Protein AF-A0A1V5I5T0-F1 (afdb_monomer_lite)

Sequence (192 aa):
MASPKTTPRSPAALPKKTPRVIQFSSYVPDPETKDVVERAVQFLDWAAREVPKRFIPYPWIAKVSISMNRVPNVESPEVQLIRKKIGSIKKVLWDRYNRRAVSAPRTEELGLRATVDDDDMAATDWLRNKRRVHNGIRRLEDTRNKMDVESMRDAGLRESVLGMDPVMKKLTQGNLMDRLKQLPARASDDED

Secondary structure (DSSP, 8-state):
-PPP-----PPPPPP--PPP---GGG----TT---HHHHHHHHHHHHHHHSTTPPEEHHHHHHHHTT-SSPPPTTSHHHHHHHHTHHHHHHHHHHHH--PEEEPPTTS-SEEEE--SHHHHIIIIIHHHHHHHHHHHHHHHHHHHH--STT-S-HHHHHHHHHHHHHHHHHHSTTHHHHHH-PPPPPTT---

Structure (mmCIF, N/CA/C/O backbone):
data_AF-A0A1V5I5T0-F1
#
_entry.id   AF-A0A1V5I5T0-F1
#
loop_
_atom_site.group_PDB
_atom_site.id
_atom_site.type_symbol
_atom_site.label_atom_id
_atom_site.label_alt_id
_atom_site.label_comp_id
_atom_site.label_asym_id
_atom_site.label_entity_id
_atom_site.label_seq_id
_atom_site.pdbx_PDB_ins_code
_atom_site.Cartn_x
_atom_site.Cartn_y
_atom_site.Cartn_z
_atom_site.occupancy
_atom_site.B_iso_or_equiv
_atom_site.auth_seq_id
_atom_site.auth_comp_id
_atom_site.auth_asym_id
_atom_site.auth_atom_id
_atom_site.pdbx_PDB_model_num
ATOM 1 N N . MET A 1 1 ? -22.160 -71.854 6.402 1.00 51.75 1 MET A N 1
ATOM 2 C CA . MET A 1 1 ? -22.071 -70.892 7.521 1.00 51.75 1 MET A CA 1
ATOM 3 C C . MET A 1 1 ? -21.279 -69.690 7.027 1.00 51.75 1 MET A C 1
ATOM 5 O O . MET A 1 1 ? -20.094 -69.838 6.774 1.00 51.75 1 MET A O 1
ATOM 9 N N . ALA A 1 2 ? -21.943 -68.566 6.747 1.00 46.00 2 ALA A N 1
ATOM 10 C CA . ALA A 1 2 ? -21.309 -67.371 6.184 1.00 46.00 2 ALA A CA 1
ATOM 11 C C . ALA A 1 2 ? -21.089 -66.332 7.291 1.00 46.00 2 ALA A C 1
ATOM 13 O O . ALA A 1 2 ? -22.043 -65.930 7.954 1.00 46.00 2 ALA A O 1
ATOM 14 N N . SER A 1 3 ? -19.835 -65.932 7.501 1.00 50.69 3 SER A N 1
ATOM 15 C CA . SER A 1 3 ? -19.449 -64.935 8.502 1.00 50.69 3 SER A CA 1
ATOM 16 C C . SER A 1 3 ? -19.952 -63.534 8.119 1.00 50.69 3 SER A C 1
ATOM 18 O O . SER A 1 3 ? -19.831 -63.146 6.952 1.00 50.69 3 SER A O 1
ATOM 20 N N . PRO A 1 4 ? -20.487 -62.747 9.069 1.00 59.94 4 PRO A N 1
ATOM 21 C CA . PRO A 1 4 ? -20.961 -61.398 8.789 1.00 59.94 4 PRO A CA 1
ATOM 22 C C . PRO A 1 4 ? -19.780 -60.445 8.557 1.00 59.94 4 PRO A C 1
ATOM 24 O O . PRO A 1 4 ? -18.853 -60.366 9.361 1.00 59.94 4 PRO A O 1
ATOM 27 N N . LYS A 1 5 ? -19.825 -59.710 7.439 1.00 58.66 5 LYS A N 1
ATOM 28 C CA . LYS A 1 5 ? -18.881 -58.636 7.107 1.00 58.66 5 LYS A CA 1
ATOM 29 C C . LYS A 1 5 ? -19.105 -57.448 8.047 1.00 58.66 5 LYS A C 1
ATOM 31 O O . LYS A 1 5 ? -20.126 -56.773 7.958 1.00 58.66 5 LYS A O 1
ATOM 36 N N . THR A 1 6 ? -18.142 -57.181 8.919 1.00 57.16 6 THR A N 1
ATOM 37 C CA . THR A 1 6 ? -18.076 -55.981 9.758 1.00 57.16 6 THR A CA 1
ATOM 38 C C . THR A 1 6 ? -17.660 -54.783 8.906 1.00 57.16 6 THR A C 1
ATOM 40 O O . THR A 1 6 ? -16.529 -54.702 8.432 1.00 57.16 6 THR A O 1
ATOM 43 N N . THR A 1 7 ? -18.577 -53.844 8.689 1.00 66.88 7 THR A N 1
ATOM 44 C CA . THR A 1 7 ? -18.288 -52.566 8.027 1.00 66.88 7 THR A CA 1
ATOM 45 C C . THR A 1 7 ? -17.459 -51.673 8.963 1.00 66.88 7 THR A C 1
ATOM 47 O O . THR A 1 7 ? -17.818 -51.537 10.137 1.00 66.88 7 THR A O 1
ATOM 50 N N . PRO A 1 8 ? -16.365 -51.045 8.493 1.00 64.12 8 PRO A N 1
ATOM 51 C CA . PRO A 1 8 ? -15.565 -50.147 9.320 1.00 64.12 8 PRO A CA 1
ATOM 52 C C . PRO A 1 8 ? -16.370 -48.892 9.685 1.00 64.12 8 PRO A C 1
ATOM 54 O O . PRO A 1 8 ? -16.911 -48.202 8.821 1.00 64.12 8 PRO A O 1
ATOM 57 N N . ARG A 1 9 ? -16.453 -48.604 10.988 1.00 59.12 9 ARG A N 1
ATOM 58 C CA . ARG A 1 9 ? -17.031 -47.370 11.541 1.00 59.12 9 ARG A CA 1
ATOM 59 C C . ARG A 1 9 ? -16.226 -46.174 11.021 1.00 59.12 9 ARG A C 1
ATOM 61 O O . ARG A 1 9 ? -15.056 -46.035 11.371 1.00 59.12 9 ARG A O 1
ATOM 68 N N . SER A 1 10 ? -16.852 -45.317 10.215 1.00 60.59 10 SER A N 1
ATOM 69 C CA . SER A 1 10 ? -16.262 -44.040 9.801 1.00 60.59 10 SER A CA 1
ATOM 70 C C . SER A 1 10 ? -15.830 -43.225 11.027 1.00 60.59 10 SER A C 1
ATOM 72 O O . SER A 1 10 ? -16.590 -43.157 12.001 1.00 60.59 10 SER A O 1
ATOM 74 N N . PRO A 1 11 ? -14.637 -42.603 11.004 1.00 63.22 11 PRO A N 1
ATOM 75 C CA . PRO A 1 11 ? -14.160 -41.784 12.108 1.00 63.22 11 PRO A CA 1
ATOM 76 C C . PRO A 1 11 ? -15.127 -40.623 12.343 1.00 63.22 11 PRO A C 1
ATOM 78 O O . PRO A 1 11 ? -15.544 -39.942 11.404 1.00 63.22 11 PRO A O 1
ATOM 81 N N . ALA A 1 12 ? -15.504 -40.429 13.607 1.00 62.56 12 ALA A N 1
ATOM 82 C CA . ALA A 1 12 ? -16.387 -39.356 14.034 1.00 62.56 12 ALA A CA 1
ATOM 83 C C . ALA A 1 12 ? -15.825 -38.010 13.548 1.00 62.56 12 ALA A C 1
ATOM 85 O O . ALA A 1 12 ? -14.693 -37.651 13.875 1.00 62.56 12 ALA A O 1
ATOM 86 N N . ALA A 1 13 ? -16.603 -37.286 12.740 1.00 62.69 13 ALA A N 1
ATOM 87 C CA . ALA A 1 13 ? -16.228 -35.963 12.268 1.00 62.69 13 ALA A CA 1
ATOM 88 C C . ALA A 1 13 ? -15.962 -35.058 13.479 1.00 62.69 13 ALA A C 1
ATOM 90 O O . ALA A 1 13 ? -16.840 -34.874 14.325 1.00 62.69 13 ALA A O 1
ATOM 91 N N . LEU A 1 14 ? -14.744 -34.515 13.568 1.00 66.12 14 LEU A N 1
ATOM 92 C CA . LEU A 1 14 ? -14.382 -33.563 14.613 1.00 66.12 14 LEU A CA 1
ATOM 93 C C . LEU A 1 14 ? -15.388 -32.398 14.612 1.00 66.12 14 LEU A C 1
ATOM 95 O O . LEU A 1 14 ? -15.762 -31.917 13.535 1.00 66.12 14 LEU A O 1
ATOM 99 N N . PRO A 1 15 ? -15.832 -31.929 15.790 1.00 53.66 15 PRO A N 1
ATOM 100 C CA . PRO A 1 15 ? -16.777 -30.828 15.879 1.00 53.66 15 PRO A CA 1
ATOM 101 C C . PRO A 1 15 ? -16.174 -29.591 15.210 1.00 53.66 15 PRO A C 1
ATOM 103 O O . PRO A 1 15 ? -15.128 -29.084 15.621 1.00 53.66 15 PRO A O 1
ATOM 106 N N . LYS A 1 16 ? -16.837 -29.107 14.153 1.00 57.00 16 LYS A N 1
ATOM 107 C CA . LYS A 1 16 ? -16.485 -27.853 13.483 1.00 57.00 16 LYS A CA 1
ATOM 108 C C . LYS A 1 16 ? -16.611 -26.733 14.516 1.00 57.00 16 LYS A C 1
ATOM 110 O O . LYS A 1 16 ? -17.725 -26.384 14.900 1.00 57.00 16 LYS A O 1
ATOM 115 N N . LYS A 1 17 ? -15.483 -26.190 14.994 1.00 50.81 17 LYS A N 1
ATOM 116 C CA . LYS A 1 17 ? -15.477 -24.986 15.836 1.00 50.81 17 LYS A CA 1
ATOM 117 C C . LYS A 1 17 ? -16.235 -23.898 15.080 1.00 50.81 17 LYS A C 1
ATOM 119 O O . LYS A 1 17 ? -15.795 -23.466 14.019 1.00 50.81 17 LYS A O 1
ATOM 124 N N . THR A 1 18 ? -17.376 -23.476 15.612 1.00 52.22 18 THR A N 1
ATOM 125 C CA . THR A 1 18 ? -18.082 -22.302 15.105 1.00 52.22 18 THR A CA 1
ATOM 126 C C . THR A 1 18 ? -17.134 -21.106 15.204 1.00 52.22 18 THR A C 1
ATOM 128 O O . THR A 1 18 ? -16.603 -20.868 16.297 1.00 52.22 18 THR A O 1
ATOM 131 N N . PRO A 1 19 ? -16.868 -20.382 14.104 1.00 56.38 19 PRO A N 1
ATOM 132 C CA . PRO A 1 19 ? -15.964 -19.242 14.131 1.00 56.38 19 PRO A CA 1
ATOM 133 C C . PRO A 1 19 ? -16.502 -18.214 15.128 1.00 56.38 19 PRO A C 1
ATOM 135 O O . PRO A 1 19 ? -17.646 -17.770 15.023 1.00 56.38 19 PRO A O 1
ATOM 138 N N . ARG A 1 20 ? -15.701 -17.873 16.144 1.00 61.09 20 ARG A N 1
ATOM 139 C CA . ARG A 1 20 ? -16.053 -16.794 17.070 1.00 61.09 20 ARG A CA 1
ATOM 140 C C . ARG A 1 20 ? -16.069 -15.496 16.267 1.00 61.09 20 ARG A C 1
ATOM 142 O O . ARG A 1 20 ? -15.081 -15.168 15.618 1.00 61.09 20 ARG A O 1
ATOM 149 N N . VAL A 1 21 ? -17.180 -14.765 16.307 1.00 68.19 21 VAL A N 1
ATOM 150 C CA . VAL A 1 21 ? -17.265 -13.429 15.705 1.00 68.19 21 VAL A CA 1
ATOM 151 C C . VAL A 1 21 ? -16.465 -12.476 16.590 1.00 68.19 21 VAL A C 1
ATOM 153 O O . VAL A 1 21 ? -16.977 -11.959 17.580 1.00 68.19 21 VAL A O 1
ATOM 156 N N . ILE A 1 22 ? -15.183 -12.292 16.274 1.00 74.75 22 ILE A N 1
ATOM 157 C CA . ILE A 1 22 ? -14.320 -11.339 16.974 1.00 74.75 22 ILE A CA 1
ATOM 158 C C . ILE A 1 22 ? -14.691 -9.926 16.509 1.00 74.75 22 ILE A C 1
ATOM 160 O O . ILE A 1 22 ? -14.734 -9.634 15.310 1.00 74.75 22 ILE A O 1
ATOM 164 N N . GLN A 1 23 ? -15.006 -9.054 17.466 1.00 85.06 23 GLN A N 1
ATOM 165 C CA . GLN A 1 23 ? -15.294 -7.643 17.220 1.00 85.06 23 GLN A CA 1
ATOM 166 C C . GLN A 1 23 ? -14.024 -6.810 17.400 1.00 85.06 23 GLN A C 1
ATOM 168 O O . GLN A 1 23 ? -13.211 -7.097 18.267 1.00 85.06 23 GLN A O 1
ATOM 173 N N . PHE A 1 24 ? -13.873 -5.720 16.648 1.00 86.62 24 PHE A N 1
ATOM 174 C CA . PHE A 1 24 ? -12.714 -4.824 16.777 1.00 86.62 24 PHE A CA 1
ATOM 175 C C . PHE A 1 24 ? -12.568 -4.200 18.177 1.00 86.62 24 PHE A C 1
ATOM 177 O O . PHE A 1 24 ? -11.477 -3.803 18.570 1.00 86.62 24 PHE A O 1
ATOM 184 N N . SER A 1 25 ? -13.659 -4.142 18.943 1.00 84.75 25 SER A N 1
ATOM 185 C CA . SER A 1 25 ? -13.692 -3.699 20.340 1.00 84.75 25 SER A CA 1
ATOM 186 C C . SER A 1 25 ? -12.903 -4.590 21.303 1.00 84.75 25 SER A C 1
ATOM 188 O O . SER A 1 25 ? -12.629 -4.143 22.411 1.00 84.75 25 SER A O 1
ATOM 190 N N . SER A 1 26 ? -12.534 -5.816 20.916 1.00 88.69 26 SER A N 1
ATOM 191 C CA . SER A 1 26 ? -11.720 -6.695 21.763 1.00 88.69 26 SER A CA 1
ATOM 192 C C . SER A 1 26 ? -10.228 -6.360 21.740 1.00 88.69 26 SER A C 1
ATOM 194 O O . SER A 1 26 ? -9.471 -6.947 22.508 1.00 88.69 26 SER A O 1
ATOM 196 N N . TYR A 1 27 ? -9.784 -5.461 20.856 1.00 90.69 27 TYR A N 1
ATOM 197 C CA . TYR A 1 27 ? -8.402 -4.998 20.855 1.00 90.69 27 TYR A CA 1
ATOM 198 C C . TYR A 1 27 ? -8.139 -4.084 22.054 1.00 90.69 27 TYR A C 1
ATOM 200 O O . TYR A 1 27 ? -8.830 -3.082 22.246 1.00 90.69 27 TYR A O 1
ATOM 208 N N . VAL A 1 28 ? -7.103 -4.411 22.825 1.00 87.62 28 VAL A N 1
ATOM 209 C CA . VAL A 1 28 ? -6.621 -3.590 23.937 1.00 87.62 28 VAL A CA 1
ATOM 210 C C . VAL A 1 28 ? -5.317 -2.922 23.495 1.00 87.62 28 VAL A C 1
ATOM 212 O O . VAL A 1 28 ? -4.339 -3.633 23.263 1.00 87.62 28 VAL A O 1
ATOM 215 N N . PRO A 1 29 ? -5.286 -1.586 23.326 1.00 86.12 29 PRO A N 1
ATOM 216 C CA . PRO A 1 29 ? -4.065 -0.885 22.952 1.00 86.12 29 PRO A CA 1
ATOM 217 C C . PRO A 1 29 ? -3.049 -0.929 24.094 1.00 86.12 29 PRO A C 1
ATOM 219 O O . PRO A 1 29 ? -3.419 -0.846 25.266 1.00 86.12 29 PRO A O 1
ATOM 222 N N . ASP A 1 30 ? -1.768 -0.995 23.743 1.00 88.12 30 ASP A N 1
ATOM 223 C CA . ASP A 1 30 ? -0.686 -0.818 24.706 1.00 88.12 30 ASP A CA 1
ATOM 224 C C . ASP A 1 30 ? -0.699 0.629 25.254 1.00 88.12 30 ASP A C 1
ATOM 226 O O . ASP A 1 30 ? -0.582 1.579 24.467 1.00 88.12 30 ASP A O 1
ATOM 230 N N . PRO A 1 31 ? -0.854 0.826 26.580 1.00 84.50 31 PRO A N 1
ATOM 231 C CA . PRO A 1 31 ? -0.920 2.155 27.182 1.00 84.50 31 PRO A CA 1
ATOM 232 C C . PRO A 1 31 ? 0.390 2.948 27.063 1.00 84.50 31 PRO A C 1
ATOM 234 O O . PRO A 1 31 ? 0.357 4.178 27.142 1.00 84.50 31 PRO A O 1
ATOM 237 N N . GLU A 1 32 ? 1.534 2.288 26.865 1.00 88.75 32 GLU A N 1
ATOM 238 C CA . GLU A 1 32 ? 2.832 2.962 26.741 1.00 88.75 32 GLU A CA 1
ATOM 239 C C . GLU A 1 32 ? 3.058 3.541 25.340 1.00 88.75 32 GLU A C 1
ATOM 241 O O . GLU A 1 32 ? 3.780 4.531 25.162 1.00 88.75 32 GLU A O 1
ATOM 246 N N . THR A 1 33 ? 2.387 2.978 24.334 1.00 91.19 33 THR A N 1
ATOM 247 C CA . THR A 1 33 ? 2.513 3.416 22.949 1.00 91.19 33 THR A CA 1
ATOM 248 C C . THR A 1 33 ? 1.799 4.758 22.751 1.00 91.19 33 THR A C 1
ATOM 250 O O . THR A 1 33 ? 0.587 4.831 22.536 1.00 91.19 33 THR A O 1
ATOM 253 N N . LYS A 1 34 ? 2.562 5.860 22.793 1.00 89.00 34 LYS A N 1
ATOM 254 C CA . LYS A 1 34 ? 2.047 7.235 22.624 1.00 89.00 34 LYS A CA 1
ATOM 255 C C . LYS A 1 34 ? 1.857 7.659 21.166 1.00 89.00 34 LYS A C 1
ATOM 257 O O . LYS A 1 34 ? 1.012 8.519 20.903 1.00 89.00 34 LYS A O 1
ATOM 262 N N . ASP A 1 35 ? 2.598 7.066 20.234 1.00 95.56 35 ASP A N 1
ATOM 263 C CA . ASP A 1 35 ? 2.544 7.447 18.824 1.00 95.56 35 ASP A CA 1
ATOM 264 C C . ASP A 1 35 ? 1.308 6.883 18.100 1.00 95.56 35 ASP A C 1
ATOM 266 O O . ASP A 1 35 ? 0.943 5.715 18.230 1.00 95.56 35 ASP A O 1
ATOM 270 N N . VAL A 1 36 ? 0.659 7.742 17.310 1.00 95.69 36 VAL A N 1
ATOM 271 C CA . VAL A 1 36 ? -0.580 7.419 16.583 1.00 95.69 36 VAL A CA 1
ATOM 272 C C . VAL A 1 36 ? -0.328 6.386 15.483 1.00 95.69 36 VAL A C 1
ATOM 274 O O . VAL A 1 36 ? -1.178 5.524 15.255 1.00 95.69 36 VAL A O 1
ATOM 277 N N . VAL A 1 37 ? 0.812 6.476 14.785 1.00 97.31 37 VAL A N 1
ATOM 278 C CA . VAL A 1 37 ? 1.157 5.534 13.710 1.00 97.31 37 VAL A CA 1
ATOM 279 C C . VAL A 1 37 ? 1.425 4.167 14.316 1.00 97.31 37 VAL A C 1
ATOM 281 O O . VAL A 1 37 ? 0.861 3.185 13.845 1.00 97.31 37 VAL A O 1
ATOM 284 N N . GLU A 1 38 ? 2.198 4.114 15.396 1.00 96.62 38 GLU A N 1
ATOM 285 C CA . GLU A 1 38 ? 2.518 2.861 16.074 1.00 96.62 38 GLU A CA 1
ATOM 286 C C . GLU A 1 38 ? 1.259 2.137 16.575 1.00 96.62 38 GLU A C 1
ATOM 288 O O . GLU A 1 38 ? 1.065 0.963 16.260 1.00 96.62 38 GLU A O 1
ATOM 293 N N . ARG A 1 39 ? 0.331 2.845 17.239 1.00 96.38 39 ARG A N 1
ATOM 294 C CA . ARG A 1 39 ? -0.954 2.251 17.658 1.00 96.38 39 ARG A CA 1
ATOM 295 C C . ARG A 1 39 ? -1.777 1.735 16.476 1.00 96.38 39 ARG A C 1
ATOM 297 O O . ARG A 1 39 ? -2.418 0.692 16.585 1.00 96.38 39 ARG A O 1
ATOM 304 N N . ALA A 1 40 ? -1.774 2.450 15.345 1.00 97.38 40 ALA A N 1
ATOM 305 C CA . ALA A 1 40 ? -2.454 1.997 14.127 1.00 97.38 40 ALA A CA 1
ATOM 306 C C . ALA A 1 40 ? -1.867 0.681 13.607 1.00 97.38 40 ALA A C 1
ATOM 308 O O . ALA A 1 40 ? -2.604 -0.223 13.220 1.00 97.38 40 ALA A O 1
ATOM 309 N N . VAL A 1 41 ? -0.539 0.584 13.592 1.00 97.56 41 VAL A N 1
ATOM 310 C CA . VAL A 1 41 ? 0.179 -0.582 13.079 1.00 97.56 41 VAL A CA 1
ATOM 311 C C . VAL A 1 41 ? -0.033 -1.788 13.988 1.00 97.56 41 VAL A C 1
ATOM 313 O O . VAL A 1 41 ? -0.397 -2.846 13.482 1.00 97.56 41 VAL A O 1
ATOM 316 N N . GLN A 1 42 ? 0.098 -1.626 15.309 1.00 96.88 42 GLN A N 1
ATOM 317 C CA . GLN A 1 42 ? -0.183 -2.691 16.280 1.00 96.88 42 GLN A CA 1
ATOM 318 C C . GLN A 1 42 ? -1.612 -3.229 16.131 1.00 96.88 42 GLN A C 1
ATOM 320 O O . GLN A 1 42 ? -1.828 -4.441 16.120 1.00 96.88 42 GLN A O 1
ATOM 325 N N . PHE A 1 43 ? -2.586 -2.336 15.936 1.00 97.38 43 PHE A N 1
ATOM 326 C CA . PHE A 1 43 ? -3.974 -2.727 15.714 1.00 97.38 43 PHE A CA 1
ATOM 327 C C . PHE A 1 43 ? -4.170 -3.498 14.404 1.00 97.38 43 PHE A C 1
ATOM 329 O O . PHE A 1 43 ? -4.867 -4.509 14.388 1.00 97.38 43 PHE A O 1
ATOM 336 N N . LEU A 1 44 ? -3.541 -3.064 13.308 1.00 97.56 44 LEU A N 1
ATOM 337 C CA . LEU A 1 44 ? -3.613 -3.766 12.022 1.00 97.56 44 LEU A CA 1
ATOM 338 C C . LEU A 1 44 ? -2.916 -5.134 12.065 1.00 97.56 44 LEU A C 1
ATOM 340 O O . LEU A 1 44 ? -3.416 -6.088 11.472 1.00 97.56 44 LEU A O 1
ATOM 344 N N . ASP A 1 45 ? -1.797 -5.250 12.778 1.00 97.25 45 ASP A N 1
ATOM 345 C CA . ASP A 1 45 ? -1.083 -6.513 12.987 1.00 97.25 45 ASP A CA 1
ATOM 346 C C . ASP A 1 45 ? -1.871 -7.484 13.884 1.00 97.25 45 ASP A C 1
ATOM 348 O O . ASP A 1 45 ? -1.928 -8.687 13.625 1.00 97.25 45 ASP A O 1
ATOM 352 N N . TRP A 1 46 ? -2.532 -6.981 14.930 1.00 96.81 46 TRP A N 1
ATOM 353 C CA . TRP A 1 46 ? -3.518 -7.752 15.690 1.00 96.81 46 TRP A CA 1
ATOM 354 C C . TRP A 1 46 ? -4.679 -8.209 14.798 1.00 96.81 46 TRP A C 1
ATOM 356 O O . TRP A 1 46 ? -5.017 -9.392 14.777 1.00 96.81 46 TRP A O 1
ATOM 366 N N . ALA A 1 47 ? -5.245 -7.302 14.000 1.00 96.25 47 ALA A N 1
ATOM 367 C CA . ALA A 1 47 ? -6.376 -7.606 13.133 1.00 96.25 47 ALA A CA 1
ATOM 368 C C . ALA A 1 47 ? -6.030 -8.663 12.073 1.00 96.25 47 ALA A C 1
ATOM 370 O O . ALA A 1 47 ? -6.845 -9.539 11.798 1.00 96.25 47 ALA A O 1
ATOM 371 N N . ALA A 1 48 ? -4.811 -8.646 11.526 1.00 96.31 48 ALA A N 1
ATOM 372 C CA . ALA A 1 48 ? -4.348 -9.682 10.602 1.00 96.31 48 ALA A CA 1
ATOM 373 C C . ALA A 1 48 ? -4.329 -11.088 11.227 1.00 96.31 48 ALA A C 1
ATOM 375 O O . ALA A 1 48 ? -4.480 -12.068 10.501 1.00 96.31 48 ALA A O 1
ATOM 376 N N . ARG A 1 49 ? -4.161 -11.190 12.551 1.00 94.75 49 ARG A N 1
ATOM 377 C CA . ARG A 1 49 ? -4.137 -12.461 13.288 1.00 94.75 49 ARG A CA 1
ATOM 378 C C . ARG A 1 49 ? -5.532 -12.908 13.720 1.00 94.75 49 ARG A C 1
ATOM 380 O O . ARG A 1 49 ? -5.886 -14.065 13.519 1.00 94.75 49 ARG A O 1
ATOM 387 N N . GLU A 1 50 ? -6.332 -11.996 14.265 1.00 94.69 50 GLU A N 1
ATOM 388 C CA . GLU A 1 50 ? -7.637 -12.338 14.850 1.00 94.69 50 GLU A CA 1
ATOM 389 C C . GLU A 1 50 ? -8.794 -12.317 13.842 1.00 94.69 50 GLU A C 1
ATOM 391 O O . GLU A 1 50 ? -9.742 -13.092 13.944 1.00 94.69 50 GLU A O 1
ATOM 396 N N . VAL A 1 51 ? -8.739 -11.429 12.850 1.00 93.06 51 VAL A N 1
ATOM 397 C CA . VAL A 1 51 ? -9.784 -11.241 11.829 1.00 93.06 51 VAL A CA 1
ATOM 398 C C . VAL A 1 51 ? -9.150 -11.234 10.432 1.00 93.06 51 VAL A C 1
ATOM 400 O O . VAL A 1 51 ? -9.212 -10.232 9.713 1.00 93.06 51 VAL A O 1
ATOM 403 N N . PRO A 1 52 ? -8.512 -12.353 10.034 1.00 93.38 52 PRO A N 1
ATOM 404 C CA . PRO A 1 52 ? -7.678 -12.418 8.841 1.00 93.38 52 PRO A CA 1
ATOM 405 C C . PRO A 1 52 ? -8.446 -12.017 7.580 1.00 93.38 52 PRO A C 1
ATOM 407 O O . PRO A 1 52 ? -9.628 -12.326 7.423 1.00 93.38 52 PRO A O 1
ATOM 410 N N . LYS A 1 53 ? -7.746 -11.340 6.662 1.00 91.69 53 LYS A N 1
ATOM 411 C CA . LYS A 1 53 ? -8.251 -10.870 5.355 1.00 91.69 53 LYS A CA 1
ATOM 412 C C . LYS A 1 53 ? -9.416 -9.868 5.413 1.00 91.69 53 LYS A C 1
ATOM 414 O O . LYS A 1 53 ? -9.869 -9.425 4.363 1.00 91.69 53 LYS A O 1
ATOM 419 N N . ARG A 1 54 ? -9.861 -9.441 6.597 1.00 92.62 54 ARG A N 1
ATOM 420 C CA . ARG A 1 54 ? -10.924 -8.443 6.747 1.00 92.62 54 ARG A CA 1
ATOM 421 C C . ARG A 1 54 ? -10.371 -7.022 6.645 1.00 92.62 54 ARG A C 1
ATOM 423 O O . ARG A 1 54 ? -9.418 -6.678 7.342 1.00 92.62 54 ARG A O 1
ATOM 430 N N . PHE A 1 55 ? -10.996 -6.182 5.823 1.00 95.00 55 PHE A N 1
ATOM 431 C CA . PHE A 1 55 ? -10.712 -4.748 5.808 1.00 95.00 55 PHE A CA 1
ATOM 432 C C . PHE A 1 55 ? -11.233 -4.068 7.072 1.00 95.00 55 PHE A C 1
ATOM 434 O O . PHE A 1 55 ? -12.360 -4.301 7.514 1.00 95.00 55 PHE A O 1
ATOM 441 N N . ILE A 1 56 ? -10.382 -3.233 7.663 1.00 95.81 56 ILE A N 1
ATOM 442 C CA . ILE A 1 56 ? -10.690 -2.458 8.857 1.00 95.81 56 ILE A CA 1
ATOM 443 C C . ILE A 1 56 ? -11.056 -1.039 8.421 1.00 95.81 56 ILE A C 1
ATOM 445 O O . ILE A 1 56 ? -10.205 -0.349 7.844 1.00 95.81 56 ILE A O 1
ATOM 449 N N . PRO A 1 57 ? -12.288 -0.575 8.691 1.00 96.25 57 PRO A N 1
ATOM 450 C CA . PRO A 1 57 ? -12.710 0.762 8.301 1.00 96.25 57 PRO A CA 1
ATOM 451 C C . PRO A 1 57 ? -11.842 1.839 8.948 1.00 96.25 57 PRO A C 1
ATOM 453 O O . PRO A 1 57 ? -11.475 1.737 10.125 1.00 96.25 57 PRO A O 1
ATOM 456 N N . TYR A 1 58 ? -11.559 2.918 8.216 1.00 96.94 58 TYR A N 1
ATOM 457 C CA . TYR A 1 58 ? -10.766 4.024 8.763 1.00 96.94 58 TYR A CA 1
ATOM 458 C C . TYR A 1 58 ? -11.291 4.602 10.089 1.00 96.94 58 TYR A C 1
ATOM 460 O O . TYR A 1 58 ? -10.453 4.917 10.935 1.00 96.94 58 TYR A O 1
ATOM 468 N N . PRO A 1 59 ? -12.614 4.717 10.330 1.00 97.00 59 PRO A N 1
ATOM 469 C CA . PRO A 1 59 ? -13.137 5.104 11.639 1.00 97.00 59 PRO A CA 1
ATOM 470 C C . PRO A 1 59 ? -12.631 4.247 12.800 1.00 97.00 59 PRO A C 1
ATOM 472 O O . PRO A 1 59 ? -12.284 4.772 13.855 1.00 97.00 59 PRO A O 1
ATOM 475 N N . TRP A 1 60 ? -12.539 2.930 12.608 1.00 97.00 60 TRP A N 1
ATOM 476 C CA . TRP A 1 60 ? -12.037 2.018 13.634 1.00 97.00 60 TRP A CA 1
ATOM 477 C C . TRP A 1 60 ? -10.541 2.180 13.859 1.00 97.00 60 TRP A C 1
ATOM 479 O O . TRP A 1 60 ? -10.104 2.231 15.007 1.00 97.00 60 TRP A O 1
ATOM 489 N N . ILE A 1 61 ? -9.773 2.340 12.779 1.00 97.19 61 ILE A N 1
ATOM 490 C CA . ILE A 1 61 ? -8.342 2.637 12.879 1.00 97.19 61 ILE A CA 1
ATOM 491 C C . ILE A 1 61 ? -8.150 3.953 13.647 1.00 97.19 61 ILE A C 1
ATOM 493 O O . ILE A 1 61 ? -7.409 3.982 14.618 1.00 97.19 61 ILE A O 1
ATOM 497 N N . ALA A 1 62 ? -8.884 5.015 13.303 1.00 97.06 62 ALA A N 1
ATOM 498 C CA . ALA A 1 62 ? -8.812 6.302 13.996 1.00 97.06 62 ALA A CA 1
ATOM 499 C C . ALA A 1 62 ? -9.192 6.206 15.476 1.00 97.06 62 ALA A C 1
ATOM 501 O O . ALA A 1 62 ? -8.460 6.727 16.320 1.00 97.06 62 ALA A O 1
ATOM 502 N N . LYS A 1 63 ? -10.278 5.489 15.799 1.00 95.88 63 LYS A N 1
ATOM 503 C CA . LYS A 1 63 ? -10.693 5.247 17.184 1.00 95.88 63 LYS A CA 1
ATOM 504 C C . LYS A 1 63 ? -9.545 4.667 18.006 1.00 95.88 63 LYS A C 1
ATOM 506 O O . LYS A 1 63 ? -9.246 5.183 19.078 1.00 95.88 63 LYS A O 1
ATOM 511 N N . VAL A 1 64 ? -8.905 3.613 17.507 1.00 95.06 64 VAL A N 1
ATOM 512 C CA . VAL A 1 64 ? -7.839 2.913 18.232 1.00 95.06 64 VAL A CA 1
ATOM 513 C C . VAL A 1 64 ? -6.555 3.741 18.265 1.00 95.06 64 VAL A C 1
ATOM 515 O O . VAL A 1 64 ? -5.956 3.929 19.320 1.00 95.06 64 VAL A O 1
ATOM 518 N N . SER A 1 65 ? -6.151 4.304 17.130 1.00 94.88 65 SER A N 1
ATOM 519 C CA . SER A 1 65 ? -4.911 5.067 17.003 1.00 94.88 65 SER A CA 1
ATOM 520 C C . SER A 1 65 ? -4.907 6.374 17.789 1.00 94.88 65 SER A C 1
ATOM 522 O O . SER A 1 65 ? -3.832 6.862 18.124 1.00 94.88 65 SER A O 1
ATOM 524 N N . ILE A 1 66 ? -6.068 6.954 18.090 1.00 94.88 66 ILE A N 1
ATOM 525 C CA . ILE A 1 66 ? -6.203 8.200 18.868 1.00 94.88 66 ILE A CA 1
ATOM 526 C C . ILE A 1 66 ? -6.766 7.915 20.277 1.00 94.88 66 ILE A C 1
ATOM 528 O O . ILE A 1 66 ? -6.915 8.828 21.081 1.00 94.88 66 ILE A O 1
ATOM 532 N N . SER A 1 67 ? -7.023 6.645 20.609 1.00 92.12 67 SER A N 1
ATOM 533 C CA . SER A 1 67 ? -7.577 6.217 21.901 1.00 92.12 67 SER A CA 1
ATOM 534 C C . SER A 1 67 ? -8.926 6.877 22.227 1.00 92.12 67 SER A C 1
ATOM 536 O O . SER A 1 67 ? -9.161 7.358 23.333 1.00 92.12 67 SER A O 1
ATOM 538 N N . MET A 1 68 ? -9.830 6.921 21.245 1.00 92.06 68 MET A N 1
ATOM 539 C CA . MET A 1 68 ? -11.161 7.512 21.393 1.00 92.06 68 MET A CA 1
ATOM 540 C C . MET A 1 68 ? -12.159 6.523 22.010 1.00 92.06 68 MET A C 1
ATOM 542 O O . MET A 1 68 ? -12.199 5.342 21.663 1.00 92.06 68 MET A O 1
ATOM 546 N N . ASN A 1 69 ? -13.073 7.033 22.839 1.00 92.00 69 ASN A N 1
ATOM 547 C CA . ASN A 1 69 ? -14.141 6.215 23.431 1.00 92.00 69 ASN A CA 1
ATOM 548 C C . ASN A 1 69 ? -15.204 5.789 22.400 1.00 92.00 69 ASN A C 1
ATOM 550 O O . ASN A 1 69 ? -15.753 4.687 22.471 1.00 92.00 69 ASN A O 1
ATOM 554 N N . ARG A 1 70 ? -15.469 6.637 21.398 1.00 94.25 70 ARG A N 1
ATOM 555 C CA . ARG A 1 70 ? -16.459 6.401 20.334 1.00 94.25 70 ARG A CA 1
ATOM 556 C C . ARG A 1 70 ? -15.799 6.245 18.970 1.00 94.25 70 ARG A C 1
ATOM 558 O O . ARG A 1 70 ? -14.721 6.786 18.741 1.00 94.25 70 ARG A O 1
ATOM 565 N N . VAL A 1 71 ? -16.465 5.527 18.067 1.00 95.81 71 VAL A N 1
ATOM 566 C CA . VAL A 1 71 ? -16.052 5.460 16.659 1.00 95.81 71 VAL A CA 1
ATOM 567 C C . VAL A 1 71 ? -16.360 6.822 16.018 1.00 95.81 71 VAL A C 1
ATOM 569 O O . VAL A 1 71 ? -17.507 7.265 16.108 1.00 95.81 71 VAL A O 1
ATOM 572 N N . PRO A 1 72 ? -15.369 7.530 15.450 1.00 96.81 72 PRO A N 1
ATOM 573 C CA . PRO A 1 72 ? -15.603 8.801 14.774 1.00 96.81 72 PRO A CA 1
ATOM 574 C C . PRO A 1 72 ? -16.368 8.617 13.456 1.00 96.81 72 PRO A C 1
ATOM 576 O O . PRO A 1 72 ? -16.398 7.532 12.883 1.00 96.81 72 PRO A O 1
ATOM 579 N N . ASN A 1 73 ? -16.958 9.694 12.940 1.00 96.00 73 ASN A N 1
ATOM 580 C CA . ASN A 1 73 ? -17.552 9.684 11.601 1.00 96.00 73 ASN A CA 1
ATOM 581 C C . ASN A 1 73 ? -16.462 9.600 10.522 1.00 96.00 73 ASN A C 1
ATOM 583 O O . ASN A 1 73 ? -15.354 10.092 10.715 1.00 96.00 73 ASN A O 1
ATOM 587 N N . VAL A 1 74 ? -16.792 9.043 9.354 1.00 94.81 74 VAL A N 1
ATOM 588 C CA . VAL A 1 74 ? -15.848 8.877 8.228 1.00 94.81 74 VAL A CA 1
ATOM 589 C C . VAL A 1 74 ? -15.236 10.206 7.770 1.00 94.81 74 VAL A C 1
ATOM 591 O O . VAL A 1 74 ? -14.078 10.245 7.357 1.00 94.81 74 VAL A O 1
ATOM 594 N N . GLU A 1 75 ? -15.993 11.298 7.863 1.00 95.69 75 GLU A N 1
ATOM 595 C CA . GLU A 1 75 ? -15.546 12.629 7.442 1.00 95.69 75 GLU A CA 1
ATOM 596 C C . GLU A 1 75 ? -14.831 13.418 8.546 1.00 95.69 75 GLU A C 1
ATOM 598 O O . GLU A 1 75 ? -14.414 14.553 8.322 1.00 95.69 75 GLU A O 1
ATOM 603 N N . SER A 1 76 ? -14.663 12.839 9.739 1.00 97.88 76 SER A N 1
ATOM 604 C CA . SER A 1 76 ? -14.099 13.570 10.869 1.00 97.88 76 SER A CA 1
ATOM 605 C C . SER A 1 76 ? -12.607 13.903 10.672 1.00 97.88 76 SER A C 1
ATOM 607 O O . SER A 1 76 ? -11.882 13.165 9.986 1.00 97.88 76 SER A O 1
ATOM 609 N N . PRO A 1 77 ? -12.099 14.980 11.304 1.00 97.88 77 PRO A N 1
ATOM 610 C CA . PRO A 1 77 ? -10.682 15.348 11.238 1.00 97.88 77 PRO A CA 1
ATOM 611 C C . PRO A 1 77 ? -9.733 14.223 11.678 1.00 97.88 77 PRO A C 1
ATOM 613 O O . PRO A 1 77 ? -8.648 14.069 11.119 1.00 97.88 77 PRO A O 1
ATOM 616 N N . GLU A 1 78 ? -10.151 13.404 12.642 1.00 97.50 78 GLU A N 1
ATOM 617 C CA . GLU A 1 78 ? -9.405 12.254 13.158 1.00 97.50 78 GLU A CA 1
ATOM 618 C C . GLU A 1 78 ? -9.213 11.175 12.089 1.00 97.50 78 GLU A C 1
ATOM 620 O O . GLU A 1 78 ? -8.108 10.661 11.904 1.00 97.50 78 GLU A O 1
ATOM 625 N N . VAL A 1 79 ? -10.265 10.867 11.327 1.00 97.44 79 VAL A N 1
ATOM 626 C CA . VAL A 1 79 ? -10.181 9.920 10.209 1.00 97.44 79 VAL A CA 1
ATOM 627 C C . VAL A 1 79 ? -9.287 10.470 9.099 1.00 97.44 79 VAL A C 1
ATOM 629 O O . VAL A 1 79 ? -8.447 9.745 8.556 1.00 97.44 79 VAL A O 1
ATOM 632 N N . GLN A 1 80 ? -9.394 11.765 8.798 1.00 97.38 80 GLN A N 1
ATOM 633 C CA . GLN A 1 80 ? -8.530 12.417 7.810 1.00 97.38 80 GLN A CA 1
ATOM 634 C C . GLN A 1 80 ? -7.056 12.417 8.234 1.00 97.38 80 GLN A C 1
ATOM 636 O O . GLN A 1 80 ? -6.171 12.236 7.395 1.00 97.38 80 GLN A O 1
ATOM 641 N N . LEU A 1 81 ? -6.771 12.564 9.531 1.00 97.12 81 LEU A N 1
ATOM 642 C CA . LEU A 1 81 ? -5.417 12.450 10.072 1.00 97.12 81 LEU A CA 1
ATOM 643 C C . LEU A 1 81 ? -4.822 11.062 9.801 1.00 97.12 81 LEU A C 1
ATOM 645 O O . LEU A 1 81 ? -3.686 10.969 9.331 1.00 97.12 81 LEU A O 1
ATOM 649 N N . ILE A 1 82 ? -5.586 9.991 10.043 1.00 97.38 82 ILE A N 1
ATOM 650 C CA . ILE A 1 82 ? -5.147 8.623 9.733 1.00 97.38 82 ILE A CA 1
ATOM 651 C C . ILE A 1 82 ? -4.905 8.452 8.237 1.00 97.38 82 ILE A C 1
ATOM 653 O O . ILE A 1 82 ? -3.863 7.924 7.849 1.00 97.38 82 ILE A O 1
ATOM 657 N N . ARG A 1 83 ? -5.807 8.957 7.386 1.00 96.25 83 ARG A N 1
ATOM 658 C CA . ARG A 1 83 ? -5.645 8.896 5.925 1.00 96.25 83 ARG A CA 1
ATOM 659 C C . ARG A 1 83 ? -4.355 9.572 5.458 1.00 96.25 83 ARG A C 1
ATOM 661 O O . ARG A 1 83 ? -3.611 8.994 4.669 1.00 96.25 83 ARG A O 1
ATOM 668 N N . LYS A 1 84 ? -4.024 10.742 6.012 1.00 97.25 84 LYS A N 1
ATOM 669 C CA . LYS A 1 84 ? -2.756 11.442 5.736 1.00 97.25 84 LYS A CA 1
ATOM 670 C C . LYS A 1 84 ? -1.525 10.653 6.201 1.00 97.25 84 LYS A C 1
ATOM 672 O O . LYS A 1 84 ? -0.464 10.768 5.597 1.00 97.25 84 LYS A O 1
ATOM 677 N N . LYS A 1 85 ? -1.656 9.829 7.245 1.00 97.31 85 LYS A N 1
ATOM 678 C CA . LYS A 1 85 ? -0.573 9.007 7.812 1.00 97.31 85 LYS A CA 1
ATOM 679 C C . LYS A 1 85 ? -0.438 7.613 7.185 1.00 97.31 85 LYS A C 1
ATOM 681 O O . LYS A 1 85 ? 0.465 6.877 7.580 1.00 97.31 85 LYS A O 1
ATOM 686 N N . ILE A 1 86 ? -1.252 7.247 6.186 1.00 96.69 86 ILE A N 1
ATOM 687 C CA . ILE A 1 86 ? -1.213 5.913 5.549 1.00 96.69 86 ILE A CA 1
ATOM 688 C C . ILE A 1 86 ? 0.191 5.542 5.056 1.00 96.69 86 ILE A C 1
ATOM 690 O O . ILE A 1 86 ? 0.597 4.393 5.207 1.00 96.69 86 ILE A O 1
ATOM 694 N N . GLY A 1 87 ? 0.940 6.487 4.479 1.00 97.25 87 GLY A N 1
ATOM 695 C CA . GLY A 1 87 ? 2.305 6.226 4.007 1.00 97.25 87 GLY A CA 1
ATOM 696 C C . GLY A 1 87 ? 3.238 5.775 5.135 1.00 97.25 87 GLY A C 1
ATOM 697 O O . GLY A 1 87 ? 3.943 4.778 4.994 1.00 97.25 87 GLY A O 1
ATOM 698 N N . SER A 1 88 ? 3.183 6.455 6.283 1.00 97.94 88 SER A N 1
ATOM 699 C CA . SER A 1 88 ? 3.955 6.093 7.476 1.00 97.94 88 SER A CA 1
ATOM 700 C C . SER A 1 88 ? 3.498 4.761 8.069 1.00 97.94 88 SER A C 1
ATOM 702 O O . SER A 1 88 ? 4.342 3.935 8.394 1.00 97.94 88 SER A O 1
ATOM 704 N N . ILE A 1 89 ? 2.183 4.517 8.142 1.00 97.94 89 ILE A N 1
ATOM 705 C CA . ILE A 1 89 ? 1.619 3.240 8.615 1.00 97.94 89 ILE A CA 1
ATOM 706 C C . ILE A 1 89 ? 2.130 2.085 7.746 1.00 97.94 89 ILE A C 1
ATOM 708 O O . ILE A 1 89 ? 2.643 1.103 8.271 1.00 97.94 89 ILE A O 1
ATOM 712 N N . LYS A 1 90 ? 2.055 2.222 6.415 1.00 97.00 90 LYS A N 1
ATOM 713 C CA . LYS A 1 90 ? 2.559 1.223 5.458 1.00 97.00 90 LYS A CA 1
ATOM 714 C C . LYS A 1 90 ? 4.046 0.941 5.651 1.00 97.00 90 LYS A C 1
ATOM 716 O O . LYS A 1 90 ? 4.448 -0.216 5.585 1.00 97.00 90 LYS A O 1
ATOM 721 N N . LYS A 1 91 ? 4.840 1.990 5.879 1.00 97.31 91 LYS A N 1
ATOM 722 C CA . LYS A 1 91 ? 6.280 1.870 6.112 1.00 97.31 91 LYS A CA 1
ATOM 723 C C . LYS A 1 91 ? 6.575 1.091 7.395 1.00 97.31 91 LYS A C 1
ATOM 725 O O . LYS A 1 91 ? 7.283 0.099 7.343 1.00 97.31 91 LYS A O 1
ATOM 730 N N . VAL A 1 92 ? 5.990 1.496 8.522 1.00 97.69 92 VAL A N 1
ATOM 731 C CA . VAL A 1 92 ? 6.251 0.860 9.826 1.00 97.69 92 VAL A CA 1
ATOM 732 C C . VAL A 1 92 ? 5.741 -0.584 9.863 1.00 97.69 92 VAL A C 1
ATOM 734 O O . VAL A 1 92 ? 6.428 -1.461 10.380 1.00 97.69 92 VAL A O 1
ATOM 737 N N . LEU A 1 93 ? 4.575 -0.853 9.267 1.00 96.81 93 LEU A N 1
ATOM 738 C CA . LEU A 1 93 ? 4.028 -2.207 9.147 1.00 96.81 93 LEU A CA 1
ATOM 739 C C . LEU A 1 93 ? 4.970 -3.135 8.358 1.00 96.81 93 LEU A C 1
ATOM 741 O O . LEU A 1 93 ? 5.160 -4.290 8.734 1.00 96.81 93 LEU A O 1
ATOM 745 N N . TRP A 1 94 ? 5.597 -2.620 7.299 1.00 95.88 94 TRP A N 1
ATOM 746 C CA . TRP A 1 94 ? 6.603 -3.364 6.549 1.00 95.88 94 TRP A CA 1
ATOM 747 C C . TRP A 1 94 ? 7.876 -3.571 7.372 1.00 95.88 94 TRP A C 1
ATOM 749 O O . TRP A 1 94 ? 8.277 -4.709 7.586 1.00 95.88 94 TRP A O 1
ATOM 759 N N . ASP A 1 95 ? 8.463 -2.486 7.879 1.00 97.06 95 ASP A N 1
ATOM 760 C CA . ASP A 1 95 ? 9.782 -2.502 8.517 1.00 97.06 95 ASP A CA 1
ATOM 761 C C . ASP A 1 95 ? 9.811 -3.339 9.810 1.00 97.06 95 ASP A C 1
ATOM 763 O O . ASP A 1 95 ? 10.818 -3.980 10.101 1.00 97.06 95 ASP A O 1
ATOM 767 N N . ARG A 1 96 ? 8.730 -3.326 10.607 1.00 96.12 96 ARG A N 1
ATOM 768 C CA . ARG A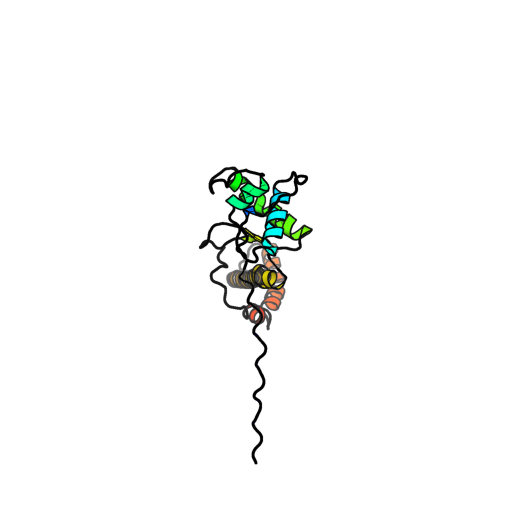 1 96 ? 8.690 -3.994 11.925 1.00 96.12 96 ARG A CA 1
ATOM 769 C C . ARG A 1 96 ? 7.956 -5.327 11.929 1.00 96.12 96 ARG A C 1
ATOM 771 O O . ARG A 1 96 ? 8.328 -6.215 12.689 1.00 96.12 96 ARG A O 1
ATOM 778 N N . TYR A 1 97 ? 6.910 -5.458 11.115 1.00 95.00 97 TYR A N 1
ATOM 779 C CA . TYR A 1 97 ? 6.015 -6.619 11.154 1.00 95.00 97 TYR A CA 1
ATOM 780 C C . TYR A 1 97 ? 6.127 -7.500 9.910 1.00 95.00 97 TYR A C 1
ATOM 782 O O . TYR A 1 97 ? 5.484 -8.544 9.866 1.00 95.00 97 TYR A O 1
ATOM 790 N N . ASN A 1 98 ? 6.921 -7.108 8.903 1.00 95.06 98 ASN A N 1
ATOM 791 C CA . ASN A 1 98 ? 7.007 -7.788 7.607 1.00 95.06 98 ASN A CA 1
ATOM 792 C C . ASN A 1 98 ? 5.628 -8.007 6.960 1.00 95.06 98 ASN A C 1
ATOM 794 O O . ASN A 1 98 ? 5.383 -9.010 6.294 1.00 95.06 98 ASN A O 1
ATOM 798 N N . ARG A 1 99 ? 4.703 -7.058 7.158 1.00 96.00 99 ARG A N 1
ATOM 799 C CA . ARG A 1 99 ? 3.355 -7.102 6.580 1.00 96.00 99 ARG A CA 1
ATOM 800 C C . ARG A 1 99 ? 3.147 -5.954 5.605 1.00 96.00 99 ARG A C 1
ATOM 802 O O . ARG A 1 99 ? 3.621 -4.834 5.801 1.00 96.00 99 ARG A O 1
ATOM 809 N N . ARG A 1 100 ? 2.380 -6.209 4.549 1.00 95.62 100 ARG A N 1
ATOM 810 C CA . ARG A 1 100 ? 1.921 -5.170 3.621 1.00 95.62 100 ARG A CA 1
ATOM 811 C C . ARG A 1 100 ? 0.546 -4.675 4.037 1.00 95.62 100 ARG A C 1
ATOM 813 O O . ARG A 1 100 ? -0.293 -5.453 4.475 1.00 95.62 100 ARG A O 1
ATOM 820 N N . ALA A 1 101 ? 0.306 -3.375 3.874 1.00 96.00 101 ALA A N 1
ATOM 821 C CA . ALA A 1 101 ? -1.024 -2.807 4.058 1.00 96.00 101 ALA A CA 1
ATOM 822 C C . ALA A 1 101 ? -1.755 -2.756 2.711 1.00 96.00 101 ALA A C 1
ATOM 824 O O . ALA A 1 101 ? -1.307 -2.084 1.776 1.00 96.00 101 ALA A O 1
ATOM 825 N N . VAL A 1 102 ? -2.889 -3.443 2.641 1.00 94.94 102 VAL A N 1
ATOM 826 C CA . VAL A 1 102 ? -3.779 -3.517 1.483 1.00 94.94 102 VAL A CA 1
ATOM 827 C C . VAL A 1 102 ? -4.954 -2.576 1.734 1.00 94.94 102 VAL A C 1
ATOM 829 O O . VAL A 1 102 ? -5.572 -2.617 2.798 1.00 94.94 102 VAL A O 1
ATOM 832 N N . SER A 1 103 ? -5.230 -1.695 0.776 1.00 93.75 103 SER A N 1
ATOM 833 C CA . SER A 1 103 ? -6.399 -0.812 0.816 1.00 93.75 103 SER A CA 1
ATOM 834 C C . SER A 1 103 ? -7.631 -1.563 0.317 1.00 93.75 103 SER A C 1
ATOM 836 O O . SER A 1 103 ? -7.500 -2.382 -0.590 1.00 93.75 103 SER A O 1
ATOM 838 N N . ALA A 1 104 ? -8.796 -1.282 0.901 1.00 90.94 104 ALA A N 1
ATOM 839 C CA . ALA A 1 104 ? -10.061 -1.843 0.432 1.00 90.94 104 ALA A CA 1
ATOM 840 C C . ALA A 1 104 ? -10.359 -1.411 -1.017 1.00 90.94 104 ALA A C 1
ATOM 842 O O . ALA A 1 104 ? -10.005 -0.280 -1.384 1.00 90.94 104 ALA A O 1
ATOM 843 N N . PRO A 1 105 ? -11.005 -2.272 -1.825 1.00 86.12 105 PRO A N 1
ATOM 844 C CA . PRO A 1 105 ? -11.501 -1.885 -3.140 1.00 86.12 105 PRO A CA 1
ATOM 845 C C . PRO A 1 105 ? -12.544 -0.771 -3.025 1.00 86.12 105 PRO A C 1
ATOM 847 O O . PRO A 1 105 ? -13.205 -0.607 -1.999 1.00 86.12 105 PRO A O 1
ATOM 850 N N . ARG A 1 106 ? -12.740 -0.019 -4.112 1.00 83.00 106 ARG A N 1
ATOM 851 C CA . ARG A 1 106 ? -13.710 1.095 -4.156 1.00 83.00 106 ARG A CA 1
ATOM 852 C C . ARG A 1 106 ? -15.166 0.667 -3.953 1.00 83.00 106 ARG A C 1
ATOM 854 O O . ARG A 1 106 ? -16.002 1.508 -3.641 1.00 83.00 106 ARG A O 1
ATOM 861 N N . THR A 1 107 ? -15.465 -0.609 -4.169 1.00 80.62 107 THR A N 1
ATOM 862 C CA . THR A 1 107 ? -16.794 -1.214 -4.022 1.00 80.62 107 THR A CA 1
ATOM 863 C C . THR A 1 107 ? -17.159 -1.522 -2.571 1.00 80.62 107 THR A C 1
ATOM 865 O O . THR A 1 107 ? -18.324 -1.789 -2.286 1.00 80.62 107 THR A O 1
ATOM 868 N N . GLU A 1 108 ? -16.188 -1.490 -1.657 1.00 82.69 108 GLU A N 1
ATOM 869 C CA . GLU A 1 108 ? -16.360 -1.834 -0.247 1.00 82.69 108 GLU A CA 1
ATOM 870 C C . GLU A 1 108 ? -16.198 -0.615 0.672 1.00 82.69 108 GLU A C 1
ATOM 872 O O . GLU A 1 108 ? -15.851 0.493 0.255 1.00 82.69 108 GLU A O 1
ATOM 877 N N . GLU A 1 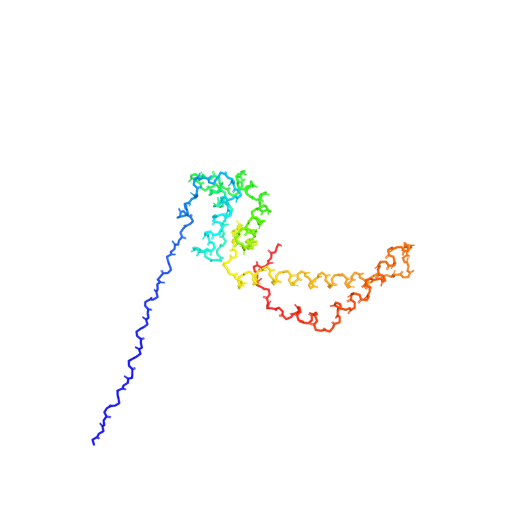109 ? -16.455 -0.816 1.966 1.00 86.06 109 GLU A N 1
ATOM 878 C CA . GLU A 1 109 ? -16.200 0.204 2.977 1.00 86.06 109 GLU A CA 1
ATOM 879 C C . GLU A 1 109 ? -14.703 0.560 3.016 1.00 86.06 109 GLU A C 1
ATOM 881 O O . GLU A 1 109 ? -13.839 -0.292 3.235 1.00 86.06 109 GLU A O 1
ATOM 886 N N . LEU A 1 110 ? -14.391 1.847 2.826 1.00 92.31 110 LEU A N 1
ATOM 887 C CA . LEU A 1 110 ? -13.015 2.337 2.767 1.00 92.31 110 LEU A CA 1
ATOM 888 C C . LEU A 1 110 ? -12.239 1.995 4.047 1.00 92.31 110 LEU A C 1
ATOM 890 O O . LEU A 1 110 ? -12.538 2.485 5.143 1.00 92.31 110 LEU A O 1
ATOM 894 N N . GLY A 1 111 ? -11.171 1.222 3.880 1.00 94.38 111 GLY A N 1
ATOM 895 C CA . GLY A 1 111 ? -10.374 0.727 4.989 1.00 94.38 111 GLY A CA 1
ATOM 896 C C . GLY A 1 111 ? -9.004 0.206 4.581 1.00 94.38 111 GLY A C 1
ATOM 897 O O . GLY A 1 111 ? -8.600 0.271 3.417 1.00 94.38 111 GLY A O 1
ATOM 898 N N . LEU A 1 112 ? -8.286 -0.310 5.574 1.00 96.38 112 LEU A N 1
ATOM 899 C CA . LEU A 1 112 ? -6.999 -0.980 5.414 1.00 96.38 112 LEU A CA 1
ATOM 900 C C . LEU A 1 112 ? -7.054 -2.360 6.068 1.00 96.38 112 LEU A C 1
ATOM 902 O O . LEU A 1 112 ? -7.676 -2.534 7.111 1.00 96.38 112 LEU A O 1
ATOM 906 N N . ARG A 1 113 ? -6.329 -3.319 5.504 1.00 96.00 113 ARG A N 1
ATOM 907 C CA . ARG A 1 113 ? -5.946 -4.555 6.195 1.00 96.00 113 ARG A CA 1
ATOM 908 C C . ARG A 1 113 ? -4.448 -4.770 6.077 1.00 96.00 113 ARG A C 1
ATOM 910 O O . ARG A 1 113 ? -3.836 -4.300 5.121 1.00 96.00 113 ARG A O 1
ATOM 917 N N . ALA A 1 114 ? -3.865 -5.493 7.021 1.00 97.56 114 ALA A N 1
ATOM 918 C CA . ALA A 1 114 ? -2.518 -6.026 6.871 1.00 97.56 114 ALA A CA 1
ATOM 919 C C . ALA A 1 114 ? -2.577 -7.437 6.257 1.00 97.56 114 ALA A C 1
ATOM 921 O O . ALA A 1 114 ? -3.565 -8.154 6.442 1.00 97.56 114 ALA A O 1
ATOM 922 N N . THR A 1 115 ? -1.551 -7.821 5.498 1.00 97.19 115 THR A N 1
ATOM 923 C CA . THR A 1 115 ? -1.423 -9.185 4.966 1.00 97.19 115 THR A CA 1
ATOM 924 C C . THR A 1 115 ? -1.246 -10.186 6.099 1.00 97.19 115 THR A C 1
ATOM 926 O O . THR A 1 115 ? -0.620 -9.861 7.108 1.00 97.19 115 THR A O 1
ATOM 929 N N . VAL A 1 116 ? -1.803 -11.387 5.947 1.00 96.81 116 VAL A N 1
ATOM 930 C CA . VAL A 1 116 ? -1.817 -12.421 6.999 1.00 96.81 116 VAL A CA 1
ATOM 931 C C . VAL A 1 116 ? -0.566 -13.300 6.960 1.00 96.81 116 VAL A C 1
ATOM 933 O O . VAL A 1 116 ? 0.051 -13.534 8.000 1.00 96.81 116 VAL A O 1
ATOM 936 N N . ASP A 1 117 ? -0.186 -13.744 5.770 1.00 95.31 117 ASP A N 1
ATOM 937 C CA . ASP A 1 117 ? 0.903 -14.680 5.500 1.00 95.31 117 ASP A CA 1
ATOM 938 C C . ASP A 1 117 ? 1.554 -14.376 4.137 1.00 95.31 117 ASP A C 1
ATOM 940 O O . ASP A 1 117 ? 1.168 -13.427 3.438 1.00 95.31 117 ASP A O 1
ATOM 944 N N . ASP A 1 118 ? 2.568 -15.165 3.777 1.00 94.19 118 ASP A N 1
ATOM 945 C CA . ASP A 1 118 ? 3.301 -15.021 2.516 1.00 94.19 118 ASP A CA 1
ATOM 946 C C . ASP A 1 118 ? 2.411 -15.280 1.296 1.00 94.19 118 ASP A C 1
ATOM 948 O O . ASP A 1 118 ? 2.579 -14.619 0.272 1.00 94.19 118 ASP A O 1
ATOM 952 N N . ASP A 1 119 ? 1.423 -16.170 1.414 1.00 93.38 119 ASP A N 1
ATOM 953 C CA . ASP A 1 119 ? 0.469 -16.460 0.342 1.00 93.38 119 ASP A CA 1
ATOM 954 C C . ASP A 1 119 ? -0.449 -15.258 0.075 1.00 93.38 119 ASP A C 1
ATOM 956 O O . ASP A 1 119 ? -0.646 -14.867 -1.077 1.00 93.38 119 ASP A O 1
ATOM 960 N N . ASP A 1 120 ? -0.981 -14.615 1.118 1.00 94.00 120 ASP A N 1
ATOM 961 C CA . ASP A 1 120 ? -1.781 -13.390 1.010 1.00 94.00 120 ASP A CA 1
ATOM 962 C C . ASP A 1 120 ? -0.938 -12.207 0.509 1.00 94.00 120 ASP A C 1
ATOM 964 O O . ASP A 1 120 ? -1.387 -11.419 -0.329 1.00 94.00 120 ASP A O 1
ATOM 968 N N . MET A 1 121 ? 0.315 -12.097 0.956 1.00 92.88 121 MET A N 1
ATOM 969 C CA . MET A 1 121 ? 1.258 -11.106 0.434 1.00 92.88 121 MET A CA 1
ATOM 970 C C . MET A 1 121 ? 1.577 -11.343 -1.047 1.00 92.88 121 MET A C 1
ATOM 972 O O . MET A 1 121 ? 1.604 -10.389 -1.831 1.00 92.88 121 MET A O 1
ATOM 976 N N . ALA A 1 122 ? 1.767 -12.598 -1.456 1.00 90.75 122 ALA A N 1
ATOM 977 C CA . ALA A 1 122 ? 1.998 -12.954 -2.846 1.00 90.75 122 ALA A CA 1
ATOM 978 C C . ALA A 1 122 ? 0.757 -12.657 -3.704 1.00 90.75 122 ALA A C 1
ATOM 980 O O . ALA A 1 122 ? 0.858 -12.043 -4.769 1.00 90.75 122 ALA A O 1
ATOM 981 N N . ALA A 1 123 ? -0.427 -13.033 -3.222 1.00 88.56 123 ALA A N 1
ATOM 982 C CA . ALA A 1 123 ? -1.690 -12.806 -3.912 1.00 88.56 123 ALA A CA 1
ATOM 983 C C . ALA A 1 123 ? -1.994 -11.314 -4.114 1.00 88.56 123 ALA A C 1
ATOM 985 O O . ALA A 1 123 ? -2.573 -10.940 -5.131 1.00 88.56 123 ALA A O 1
ATOM 986 N N . THR A 1 124 ? -1.580 -10.455 -3.181 1.00 88.44 124 THR A N 1
ATOM 987 C CA . THR A 1 124 ? -1.882 -9.019 -3.233 1.00 88.44 124 THR A CA 1
ATOM 988 C C . THR A 1 124 ? -0.732 -8.194 -3.814 1.00 88.44 124 THR A C 1
ATOM 990 O O . THR A 1 124 ? -0.843 -7.654 -4.916 1.00 88.44 124 THR A O 1
ATOM 993 N N . ASP A 1 125 ? 0.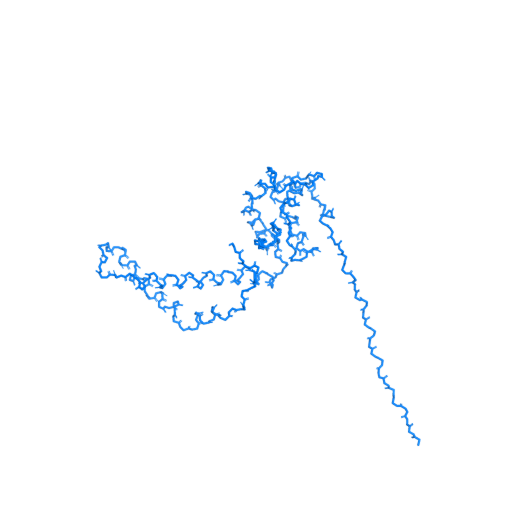392 -8.086 -3.106 1.00 88.56 125 ASP A N 1
ATOM 994 C CA . ASP A 1 125 ? 1.488 -7.176 -3.459 1.00 88.56 125 ASP A CA 1
ATOM 995 C C . ASP A 1 125 ? 2.317 -7.703 -4.635 1.00 88.56 125 ASP A C 1
ATOM 997 O O . ASP A 1 125 ? 2.583 -6.971 -5.593 1.00 88.56 125 ASP A O 1
ATOM 1001 N N . TRP A 1 126 ? 2.685 -8.988 -4.617 1.00 88.25 126 TRP A N 1
ATOM 1002 C CA . TRP A 1 126 ? 3.507 -9.566 -5.683 1.00 88.25 126 TRP A CA 1
ATOM 1003 C C . TRP A 1 126 ? 2.778 -9.582 -7.028 1.00 88.25 126 TRP A C 1
ATOM 1005 O O . TRP A 1 126 ? 3.325 -9.090 -8.018 1.00 88.25 126 TRP A O 1
ATOM 1015 N N . LEU A 1 127 ? 1.534 -10.078 -7.087 1.00 86.88 127 LEU A N 1
ATOM 1016 C CA . LEU A 1 127 ? 0.759 -10.077 -8.334 1.00 86.88 127 LEU A CA 1
ATOM 1017 C C . LEU A 1 127 ? 0.537 -8.655 -8.866 1.00 86.88 127 LEU A C 1
ATOM 1019 O O . LEU A 1 127 ? 0.683 -8.419 -10.070 1.00 86.88 127 LEU A O 1
ATOM 1023 N N . ARG A 1 128 ? 0.248 -7.685 -7.991 1.00 86.38 128 ARG A N 1
ATOM 1024 C CA . ARG A 1 128 ? 0.095 -6.278 -8.383 1.00 86.38 128 ARG A CA 1
ATOM 1025 C C . ARG A 1 128 ? 1.390 -5.696 -8.943 1.00 86.38 128 ARG A C 1
ATOM 1027 O O . ARG A 1 128 ? 1.362 -5.070 -10.004 1.00 86.38 128 ARG A O 1
ATOM 1034 N N . ASN A 1 129 ? 2.526 -5.921 -8.287 1.00 88.25 129 ASN A N 1
ATOM 1035 C CA . ASN A 1 129 ? 3.823 -5.434 -8.758 1.00 88.25 129 ASN A CA 1
ATOM 1036 C C . ASN A 1 129 ? 4.242 -6.119 -10.065 1.00 88.25 129 ASN A C 1
ATOM 1038 O O . ASN A 1 129 ? 4.667 -5.438 -10.998 1.00 88.25 129 ASN A O 1
ATOM 1042 N N . LYS A 1 130 ? 4.002 -7.427 -10.202 1.00 87.12 130 LYS A N 1
ATOM 1043 C CA . LYS A 1 130 ? 4.220 -8.176 -11.448 1.00 87.12 130 LYS A CA 1
ATOM 1044 C C . LYS A 1 130 ? 3.409 -7.587 -12.612 1.00 87.12 130 LYS A C 1
ATOM 1046 O O . LYS A 1 130 ? 3.963 -7.349 -13.686 1.00 87.12 130 LYS A O 1
ATOM 1051 N N . ARG A 1 131 ? 2.127 -7.262 -12.395 1.00 85.50 131 ARG A N 1
ATOM 1052 C CA . ARG A 1 131 ? 1.276 -6.571 -13.389 1.00 85.50 131 ARG A CA 1
ATOM 1053 C C . ARG A 1 131 ? 1.788 -5.172 -13.725 1.00 85.50 131 ARG A C 1
ATOM 1055 O O . ARG A 1 131 ? 1.790 -4.797 -14.895 1.00 85.50 131 ARG A O 1
ATOM 1062 N N . ARG A 1 132 ? 2.228 -4.395 -12.728 1.00 88.00 132 ARG A N 1
ATOM 1063 C CA . ARG A 1 132 ? 2.802 -3.055 -12.947 1.00 88.00 132 ARG A CA 1
ATOM 1064 C C . ARG A 1 132 ? 4.050 -3.111 -13.816 1.00 88.00 132 ARG A C 1
ATOM 1066 O O . ARG A 1 132 ? 4.142 -2.330 -14.754 1.00 88.00 132 ARG A O 1
ATOM 1073 N N . VAL A 1 133 ? 4.962 -4.045 -13.544 1.00 88.44 133 VAL A N 1
ATOM 1074 C CA . VAL A 1 133 ? 6.174 -4.248 -14.353 1.00 88.44 133 VAL A CA 1
ATOM 1075 C C . VAL A 1 133 ? 5.799 -4.620 -15.784 1.00 88.44 133 VAL A C 1
ATOM 1077 O O . VAL A 1 133 ? 6.243 -3.955 -16.714 1.00 88.44 133 VAL A O 1
ATOM 1080 N N . HIS A 1 134 ? 4.915 -5.604 -15.968 1.00 86.44 134 HIS A N 1
ATOM 1081 C CA . HIS A 1 134 ? 4.436 -6.000 -17.295 1.00 86.44 134 HIS A CA 1
ATOM 1082 C C . HIS A 1 134 ? 3.832 -4.821 -18.078 1.00 86.44 134 HIS A C 1
ATOM 1084 O O . HIS A 1 134 ? 4.198 -4.567 -19.225 1.00 86.44 134 HIS A O 1
ATOM 1090 N N . ASN A 1 135 ? 2.930 -4.062 -17.450 1.00 87.19 135 ASN A N 1
ATOM 1091 C CA . ASN A 1 135 ? 2.290 -2.911 -18.085 1.00 87.19 135 ASN A CA 1
ATOM 1092 C C . ASN A 1 135 ? 3.277 -1.764 -18.340 1.00 87.19 135 ASN A C 1
ATOM 1094 O O . ASN A 1 135 ? 3.130 -1.052 -19.329 1.00 87.19 135 ASN A O 1
ATOM 1098 N N . GLY A 1 136 ? 4.274 -1.584 -17.472 1.00 89.19 136 GLY A N 1
ATOM 1099 C CA . GLY A 1 136 ? 5.354 -0.617 -17.652 1.00 89.19 136 GLY A CA 1
ATOM 1100 C C . GLY A 1 136 ? 6.217 -0.946 -18.867 1.00 89.19 136 GLY A C 1
ATOM 1101 O O . GLY A 1 136 ? 6.405 -0.081 -19.716 1.00 89.19 136 GLY A O 1
ATOM 1102 N N . ILE A 1 137 ? 6.656 -2.203 -18.998 1.00 88.56 137 ILE A N 1
ATOM 1103 C CA . ILE A 1 137 ? 7.427 -2.682 -20.158 1.00 88.56 137 ILE A CA 1
ATOM 1104 C C . ILE A 1 137 ? 6.633 -2.462 -21.447 1.00 88.56 137 ILE A C 1
ATOM 1106 O O . ILE A 1 137 ? 7.147 -1.860 -22.385 1.00 88.56 137 ILE A O 1
ATOM 1110 N N . ARG A 1 138 ? 5.354 -2.859 -21.468 1.00 88.00 138 ARG A N 1
ATOM 1111 C CA . ARG A 1 138 ? 4.486 -2.659 -22.637 1.00 88.00 138 ARG A CA 1
ATOM 1112 C C . ARG A 1 138 ? 4.337 -1.179 -23.009 1.00 88.00 138 ARG A C 1
ATOM 1114 O O . ARG A 1 138 ? 4.455 -0.829 -24.174 1.00 88.00 138 ARG A O 1
ATOM 1121 N N . ARG A 1 139 ? 4.114 -0.292 -22.031 1.00 90.62 139 ARG A N 1
ATOM 1122 C CA . ARG A 1 139 ? 4.011 1.159 -22.284 1.00 90.62 139 ARG A CA 1
ATOM 1123 C C . ARG A 1 139 ? 5.312 1.750 -22.823 1.00 90.62 139 ARG A C 1
ATOM 1125 O O . ARG A 1 139 ? 5.255 2.649 -23.660 1.00 90.62 139 ARG A O 1
ATOM 1132 N N . LEU A 1 140 ? 6.460 1.279 -22.338 1.00 89.56 140 LEU A N 1
ATOM 1133 C CA . LEU A 1 140 ? 7.769 1.697 -22.842 1.00 89.56 140 LEU A CA 1
ATOM 1134 C C . LEU A 1 1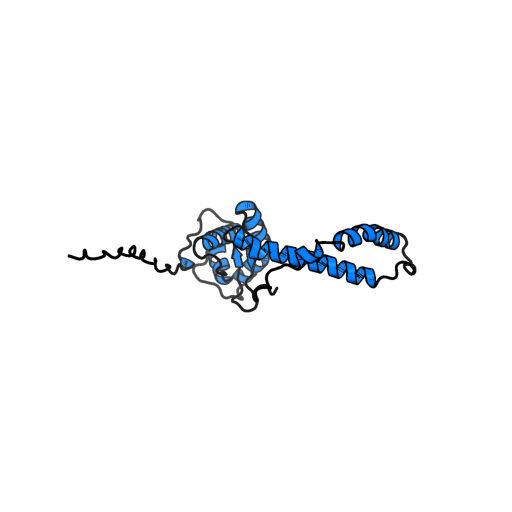40 ? 7.966 1.257 -24.294 1.00 89.56 140 LEU A C 1
ATOM 1136 O O . LEU A 1 140 ? 8.382 2.071 -25.111 1.00 89.56 140 LEU A O 1
ATOM 1140 N N . GLU A 1 141 ? 7.600 0.020 -24.630 1.00 89.00 141 GLU A N 1
ATOM 1141 C CA . GLU A 1 141 ? 7.624 -0.495 -26.004 1.00 89.00 141 GLU A CA 1
ATOM 1142 C C . GLU A 1 141 ? 6.690 0.306 -26.926 1.00 89.00 141 GLU A C 1
ATOM 1144 O O . GLU A 1 141 ? 7.124 0.803 -27.963 1.00 89.00 141 GLU A O 1
ATOM 1149 N N . ASP A 1 142 ? 5.440 0.535 -26.510 1.00 91.06 142 ASP A N 1
ATOM 1150 C CA . ASP A 1 142 ? 4.468 1.342 -27.262 1.00 91.06 142 ASP A CA 1
ATOM 1151 C C . ASP A 1 142 ? 4.970 2.777 -27.497 1.00 91.06 142 ASP A C 1
ATOM 1153 O O . ASP A 1 142 ? 4.757 3.356 -28.562 1.00 91.06 142 ASP A O 1
ATOM 1157 N N . THR A 1 143 ? 5.625 3.368 -26.494 1.00 92.00 143 THR A N 1
ATOM 1158 C CA . THR A 1 143 ? 6.215 4.710 -26.588 1.00 92.00 143 THR A CA 1
ATOM 1159 C C . THR A 1 143 ? 7.397 4.711 -27.551 1.00 92.00 143 THR A C 1
ATOM 1161 O O . THR A 1 143 ? 7.467 5.569 -28.429 1.00 92.00 143 THR A O 1
ATOM 1164 N N . ARG A 1 144 ? 8.290 3.722 -27.439 1.00 90.25 144 ARG A N 1
ATOM 1165 C CA . ARG A 1 144 ? 9.465 3.583 -28.301 1.00 90.25 144 ARG A CA 1
ATOM 1166 C C . ARG A 1 144 ? 9.085 3.393 -29.768 1.00 90.25 144 ARG A C 1
ATOM 1168 O O . ARG A 1 144 ? 9.712 4.006 -30.627 1.00 90.25 144 ARG A O 1
ATOM 1175 N N . ASN A 1 145 ? 8.051 2.601 -30.044 1.00 90.06 145 ASN A N 1
ATOM 1176 C CA . ASN A 1 145 ? 7.557 2.338 -31.399 1.00 90.06 145 ASN A CA 1
ATOM 1177 C C . ASN A 1 145 ? 6.927 3.574 -32.062 1.00 90.06 145 ASN A C 1
ATOM 1179 O O . ASN A 1 145 ? 6.834 3.632 -33.284 1.00 90.06 145 ASN A O 1
ATOM 1183 N N . LYS A 1 146 ? 6.491 4.562 -31.272 1.00 93.56 146 LYS A N 1
ATOM 1184 C CA . LYS A 1 146 ? 5.959 5.842 -31.770 1.00 93.56 146 LYS A CA 1
ATOM 1185 C C . LYS A 1 146 ? 7.039 6.902 -31.990 1.00 93.56 146 LYS A C 1
ATOM 1187 O O . LYS A 1 146 ? 6.741 7.945 -32.564 1.00 93.56 146 LYS A O 1
ATOM 1192 N N . MET A 1 147 ? 8.256 6.672 -31.501 1.00 93.50 147 MET A N 1
ATOM 1193 C CA . MET A 1 147 ? 9.368 7.601 -31.659 1.00 93.50 147 MET A CA 1
ATOM 1194 C C . MET A 1 147 ? 10.087 7.333 -32.975 1.00 93.50 147 MET A C 1
ATOM 1196 O O . MET A 1 147 ? 10.681 6.271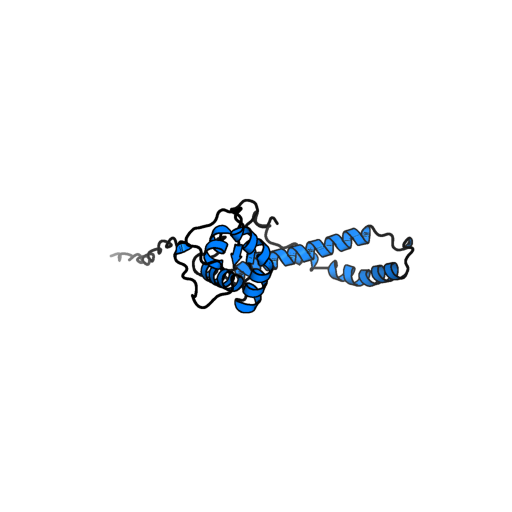 -33.164 1.00 93.50 147 MET A O 1
ATOM 1200 N N . ASP A 1 148 ? 10.086 8.335 -33.845 1.00 95.00 148 ASP A N 1
ATOM 1201 C CA . ASP A 1 148 ? 11.032 8.404 -34.947 1.00 95.00 148 ASP A CA 1
ATOM 1202 C C . ASP A 1 148 ? 12.353 8.988 -34.430 1.00 95.00 148 ASP A C 1
ATOM 1204 O O . ASP A 1 148 ? 12.484 10.185 -34.175 1.00 95.00 148 ASP A O 1
ATOM 1208 N N . VAL A 1 149 ? 13.322 8.103 -34.209 1.00 92.50 149 VAL A N 1
ATOM 1209 C CA . VAL A 1 149 ? 14.624 8.450 -33.627 1.00 92.50 149 VAL A CA 1
ATOM 1210 C C . VAL A 1 149 ? 15.490 9.226 -34.618 1.00 92.50 149 VAL A C 1
ATOM 1212 O O . VAL A 1 149 ? 16.346 10.010 -34.206 1.00 92.50 149 VAL A O 1
ATOM 1215 N N . GLU A 1 150 ? 15.253 9.062 -35.919 1.00 93.19 150 GLU A N 1
ATOM 1216 C CA . GLU A 1 150 ? 16.026 9.734 -36.963 1.00 93.19 150 GLU A CA 1
ATOM 1217 C C . GLU A 1 150 ? 15.689 11.226 -37.030 1.00 93.19 150 GLU A C 1
ATOM 1219 O O . GLU A 1 150 ? 16.576 12.054 -37.246 1.00 93.19 150 GLU A O 1
ATOM 1224 N N . SER A 1 151 ? 14.436 11.593 -36.745 1.00 95.25 151 SER A N 1
ATOM 1225 C CA . SER A 1 151 ? 13.996 12.992 -36.705 1.00 95.25 151 SER A CA 1
ATOM 1226 C C . SER A 1 151 ? 14.248 13.708 -35.369 1.00 95.25 151 SER A C 1
ATOM 1228 O O . SER A 1 151 ? 13.932 14.897 -35.230 1.00 95.25 151 SER A O 1
ATOM 1230 N N . MET A 1 152 ? 14.862 13.048 -34.378 1.00 94.75 152 MET A N 1
ATOM 1231 C CA . MET A 1 152 ? 15.151 13.656 -33.073 1.00 94.75 152 MET A CA 1
ATOM 1232 C C . MET A 1 152 ? 16.260 14.715 -33.157 1.00 94.75 152 MET A C 1
ATOM 1234 O O . MET A 1 152 ? 17.428 14.411 -33.401 1.00 94.75 152 MET A O 1
ATOM 1238 N N . ARG A 1 153 ? 15.916 15.976 -32.862 1.00 95.88 153 ARG A N 1
ATOM 1239 C CA . ARG A 1 153 ? 16.864 17.109 -32.887 1.00 95.88 153 ARG A CA 1
ATOM 1240 C C . ARG A 1 153 ? 17.923 17.040 -31.784 1.00 95.88 153 ARG A C 1
ATOM 1242 O O . ARG A 1 153 ? 19.075 17.375 -32.033 1.00 95.88 153 ARG A O 1
ATOM 1249 N N . ASP A 1 154 ? 17.543 16.592 -30.591 1.00 96.50 154 ASP A N 1
ATOM 1250 C CA . ASP A 1 154 ? 18.452 16.469 -29.450 1.00 96.50 154 ASP A CA 1
ATOM 1251 C C . ASP A 1 154 ? 19.294 15.189 -29.565 1.00 96.50 154 ASP A C 1
ATOM 1253 O O . ASP A 1 154 ? 18.756 14.081 -29.615 1.00 96.50 154 ASP A O 1
ATOM 1257 N N . ALA A 1 155 ? 20.617 15.346 -29.639 1.00 93.81 155 ALA A N 1
ATOM 1258 C CA . ALA A 1 155 ? 21.550 14.235 -29.802 1.00 93.81 155 ALA A CA 1
ATOM 1259 C C . ALA A 1 155 ? 21.686 13.370 -28.536 1.00 93.81 155 ALA A C 1
ATOM 1261 O O . ALA A 1 155 ? 21.765 12.150 -28.654 1.00 93.81 155 ALA A O 1
ATOM 1262 N N . GLY A 1 156 ? 21.659 13.969 -27.339 1.00 93.81 156 GLY A N 1
ATOM 1263 C CA . GLY A 1 156 ? 21.817 13.234 -26.080 1.00 93.81 156 GLY A CA 1
ATOM 1264 C C . GLY A 1 156 ? 20.589 12.386 -25.754 1.00 93.81 156 GLY A C 1
ATOM 1265 O O . GLY A 1 156 ? 20.703 11.227 -25.352 1.00 93.81 156 GLY A O 1
ATOM 1266 N N . LEU A 1 157 ? 19.392 12.922 -26.006 1.00 92.12 157 LEU A N 1
ATOM 1267 C CA . LEU A 1 157 ? 18.151 12.149 -25.905 1.00 92.12 157 LEU A CA 1
ATOM 1268 C C . LEU A 1 157 ? 18.096 11.019 -26.939 1.00 92.12 157 LEU A C 1
ATOM 1270 O O . LEU A 1 157 ? 17.673 9.914 -26.607 1.00 92.12 157 LEU A O 1
ATOM 1274 N N . ARG A 1 158 ? 18.549 11.271 -28.172 1.00 94.62 158 ARG A N 1
ATOM 1275 C CA . ARG A 1 158 ? 18.619 10.251 -29.228 1.00 94.62 158 ARG A CA 1
ATOM 1276 C C . ARG A 1 158 ? 19.536 9.093 -28.838 1.00 94.62 158 ARG A C 1
ATOM 1278 O O . ARG A 1 158 ? 19.144 7.938 -28.972 1.00 94.62 158 ARG A O 1
ATOM 1285 N N . GLU A 1 159 ? 20.724 9.395 -28.319 1.00 92.94 159 GLU A N 1
ATOM 1286 C CA . GLU A 1 159 ? 21.679 8.388 -27.846 1.00 92.94 159 GLU A CA 1
ATOM 1287 C C . GLU A 1 159 ? 21.117 7.582 -26.669 1.00 92.94 159 GLU A C 1
ATOM 1289 O O . GLU A 1 159 ? 21.210 6.356 -26.664 1.00 92.94 159 GLU A O 1
ATOM 1294 N N . SER A 1 160 ? 20.452 8.247 -25.720 1.00 92.19 160 SER A N 1
ATOM 1295 C CA . SER A 1 160 ? 19.771 7.584 -24.602 1.00 92.19 160 SER A CA 1
ATOM 1296 C C . SER A 1 160 ? 18.704 6.588 -25.080 1.00 92.19 160 SER A C 1
ATOM 1298 O O . SER A 1 160 ? 18.672 5.441 -24.628 1.00 92.19 160 SER A O 1
ATOM 1300 N N . VAL A 1 161 ? 17.872 6.984 -26.053 1.00 90.75 161 VAL A N 1
ATOM 1301 C CA . VAL A 1 161 ? 16.846 6.107 -26.642 1.00 90.75 161 VAL A CA 1
ATOM 1302 C C . VAL A 1 161 ? 17.484 4.907 -27.348 1.00 90.75 161 VAL A C 1
ATOM 1304 O O . VAL A 1 161 ? 17.090 3.772 -27.086 1.00 90.75 161 VAL A O 1
ATOM 1307 N N . LEU A 1 162 ? 18.505 5.132 -28.182 1.00 90.62 162 LEU A N 1
ATOM 1308 C CA . LEU A 1 162 ? 19.224 4.058 -28.878 1.00 90.62 162 LEU A CA 1
ATOM 1309 C C . LEU A 1 162 ? 19.929 3.103 -27.903 1.00 90.62 162 LEU A C 1
ATOM 1311 O O . LEU A 1 162 ? 19.922 1.890 -28.107 1.00 90.62 162 LEU A O 1
ATOM 1315 N N . GLY A 1 163 ? 20.493 3.624 -26.811 1.00 89.69 163 GLY A N 1
ATOM 1316 C CA . GLY A 1 163 ? 21.123 2.825 -25.758 1.00 89.69 163 GLY A CA 1
ATOM 1317 C C . GLY A 1 163 ? 20.138 1.932 -24.994 1.00 89.69 163 GLY A C 1
ATOM 1318 O O . GLY A 1 163 ? 20.525 0.879 -24.481 1.00 89.69 163 GLY A O 1
ATOM 1319 N N . MET A 1 164 ? 18.856 2.305 -24.948 1.00 88.44 164 MET A N 1
ATOM 1320 C CA . MET A 1 164 ? 17.789 1.513 -24.330 1.00 88.44 164 MET A CA 1
ATOM 1321 C C . MET A 1 164 ? 17.241 0.401 -25.236 1.00 88.44 164 MET A C 1
ATOM 1323 O O . MET A 1 164 ? 16.688 -0.570 -24.714 1.00 88.44 164 MET A O 1
ATOM 1327 N N . ASP A 1 165 ? 17.438 0.464 -26.555 1.00 85.06 165 ASP A N 1
ATOM 1328 C CA . ASP A 1 165 ? 16.910 -0.532 -27.503 1.00 85.06 165 ASP A CA 1
ATOM 1329 C C . ASP A 1 165 ? 17.383 -1.973 -27.233 1.00 85.06 165 ASP A C 1
ATOM 1331 O O . ASP A 1 165 ? 16.547 -2.885 -27.216 1.00 85.06 165 ASP A O 1
ATOM 1335 N N . PRO A 1 166 ? 18.674 -2.239 -26.939 1.00 86.31 166 PRO A N 1
ATOM 1336 C CA . PRO A 1 166 ? 19.132 -3.580 -26.581 1.00 86.31 166 PRO A CA 1
ATOM 1337 C C . PRO A 1 166 ? 18.510 -4.098 -25.279 1.00 86.31 166 PRO A C 1
ATOM 1339 O O . PRO A 1 166 ? 18.262 -5.298 -25.145 1.00 86.31 166 PRO A O 1
ATOM 1342 N N . VAL A 1 167 ? 18.259 -3.207 -24.314 1.00 85.06 167 VAL A N 1
ATOM 1343 C CA . VAL A 1 167 ? 17.635 -3.552 -23.028 1.00 85.06 167 VAL A CA 1
ATOM 1344 C C . VAL A 1 167 ? 16.166 -3.894 -23.244 1.00 85.06 167 VAL A C 1
ATOM 1346 O O . VAL A 1 167 ? 15.712 -4.944 -22.793 1.00 85.06 167 VAL A O 1
ATOM 1349 N N . MET A 1 168 ? 15.445 -3.063 -23.998 1.00 83.88 168 MET A N 1
ATOM 1350 C CA . MET A 1 168 ? 14.047 -3.302 -24.352 1.00 83.88 168 MET A CA 1
ATOM 1351 C C . MET A 1 168 ? 13.885 -4.611 -25.114 1.00 83.88 168 MET A C 1
ATOM 1353 O O . MET A 1 168 ? 13.052 -5.427 -24.735 1.00 83.88 168 MET A O 1
ATOM 1357 N N . LYS A 1 169 ? 14.748 -4.874 -26.101 1.00 83.44 169 LYS A N 1
ATOM 1358 C CA . LYS A 1 169 ? 14.750 -6.134 -26.848 1.00 83.44 169 LYS A CA 1
ATOM 1359 C C . LYS A 1 169 ? 14.941 -7.349 -25.936 1.00 83.44 169 LYS A C 1
ATOM 1361 O O . LYS A 1 169 ? 14.270 -8.352 -26.131 1.00 83.44 169 LYS A O 1
ATOM 1366 N N . LYS A 1 170 ? 15.802 -7.272 -24.915 1.00 83.75 170 LYS A N 1
ATOM 1367 C CA . LYS A 1 170 ? 15.967 -8.355 -23.923 1.00 83.75 170 LYS A CA 1
ATOM 1368 C C . LYS A 1 170 ? 14.752 -8.520 -23.008 1.00 83.75 170 LYS A C 1
ATOM 1370 O O . LYS A 1 170 ? 14.444 -9.641 -22.620 1.00 83.75 170 LYS A O 1
ATOM 1375 N N . LEU A 1 171 ? 14.080 -7.426 -22.648 1.00 79.69 171 LEU A N 1
ATOM 1376 C CA . LEU A 1 171 ? 12.875 -7.461 -21.813 1.00 79.69 171 LEU A CA 1
ATOM 1377 C C . LEU A 1 171 ? 11.659 -8.007 -22.577 1.00 79.69 171 LEU A C 1
ATOM 1379 O O . LEU A 1 171 ? 10.788 -8.628 -21.968 1.00 79.69 171 LEU A O 1
ATOM 1383 N N . THR A 1 172 ? 11.606 -7.799 -23.895 1.00 74.06 172 THR A N 1
ATOM 1384 C CA . THR A 1 172 ? 10.517 -8.269 -24.762 1.00 74.06 172 THR A CA 1
ATOM 1385 C C . THR A 1 172 ? 10.782 -9.643 -25.384 1.00 74.06 172 THR A C 1
ATOM 1387 O O . THR A 1 172 ? 9.830 -10.363 -25.688 1.00 74.06 172 THR A O 1
ATOM 1390 N N . GLN A 1 173 ? 12.042 -10.064 -25.533 1.00 72.44 173 GLN A N 1
ATOM 1391 C CA . GLN A 1 173 ? 12.388 -11.393 -26.041 1.00 72.44 173 GLN A CA 1
ATOM 1392 C C . GLN A 1 173 ? 12.018 -12.516 -25.058 1.00 72.44 173 GLN A C 1
ATOM 1394 O O . GLN A 1 173 ? 12.448 -12.523 -23.910 1.00 72.44 173 GLN A O 1
ATOM 1399 N N . GLY A 1 174 ? 11.273 -13.503 -25.574 1.00 62.69 174 GLY A N 1
ATOM 1400 C CA . GLY A 1 174 ? 11.287 -14.916 -25.175 1.00 62.69 174 GLY A CA 1
ATOM 1401 C C . GLY A 1 174 ? 11.025 -15.225 -23.699 1.00 62.69 174 GLY A C 1
ATOM 1402 O O . GLY A 1 174 ? 11.893 -15.081 -22.845 1.00 62.69 174 GLY A O 1
ATOM 1403 N N . ASN A 1 175 ? 9.848 -15.774 -23.404 1.00 64.69 175 ASN A N 1
ATOM 1404 C CA . ASN A 1 175 ? 9.411 -16.268 -22.093 1.00 64.69 175 ASN A CA 1
ATOM 1405 C C . ASN A 1 175 ? 9.173 -15.229 -20.996 1.00 64.69 175 ASN A C 1
ATOM 1407 O O . ASN A 1 175 ? 8.318 -15.497 -20.160 1.00 64.69 175 ASN A O 1
ATOM 1411 N N . LEU A 1 176 ? 9.852 -14.078 -20.928 1.00 71.75 176 LEU A N 1
ATOM 1412 C CA . LEU A 1 176 ? 9.595 -13.144 -19.821 1.00 71.75 176 LEU A CA 1
ATOM 1413 C C . LEU A 1 176 ? 8.173 -12.580 -19.893 1.00 71.75 176 LEU A C 1
ATOM 1415 O O . LEU A 1 176 ? 7.405 -12.735 -18.945 1.00 71.75 176 LEU A O 1
ATOM 1419 N N . MET A 1 177 ? 7.793 -11.997 -21.031 1.00 73.56 177 MET A N 1
ATOM 1420 C CA . MET A 1 177 ? 6.444 -11.455 -21.215 1.00 73.56 177 MET A CA 1
ATOM 1421 C C . MET A 1 177 ? 5.374 -12.547 -21.141 1.00 73.56 177 MET A C 1
ATOM 1423 O O . MET A 1 177 ? 4.326 -12.324 -20.545 1.00 73.56 177 MET A O 1
ATOM 1427 N N . ASP A 1 178 ? 5.647 -13.753 -21.633 1.00 75.00 178 ASP A N 1
ATOM 1428 C CA . ASP A 1 178 ? 4.686 -14.859 -21.559 1.00 75.00 178 ASP A CA 1
ATOM 1429 C C . ASP A 1 178 ? 4.533 -15.407 -20.128 1.00 75.00 178 ASP A C 1
ATOM 1431 O O . ASP A 1 178 ? 3.415 -15.637 -19.671 1.00 75.00 178 ASP A O 1
ATOM 1435 N N . ARG A 1 179 ? 5.618 -15.487 -19.344 1.00 70.31 179 ARG A N 1
ATOM 1436 C CA . ARG A 1 179 ? 5.574 -15.807 -17.900 1.00 70.31 179 ARG A CA 1
ATOM 1437 C C . ARG A 1 179 ? 4.921 -14.695 -17.079 1.00 70.31 179 ARG A C 1
ATOM 1439 O O . ARG A 1 179 ? 4.325 -14.958 -16.028 1.00 70.31 179 ARG A O 1
ATOM 1446 N N . LEU A 1 180 ? 5.036 -13.446 -17.529 1.00 70.62 180 LEU A N 1
ATOM 1447 C CA . LEU A 1 180 ? 4.328 -12.307 -16.952 1.00 70.62 180 LEU A CA 1
ATOM 1448 C C . LEU A 1 180 ? 2.833 -12.319 -17.311 1.00 70.62 180 LEU A C 1
ATOM 1450 O O . LEU A 1 180 ? 2.042 -11.898 -16.475 1.00 70.62 180 LEU A O 1
ATOM 1454 N N . LYS A 1 181 ? 2.439 -12.846 -18.480 1.00 69.81 181 LYS A N 1
ATOM 1455 C CA . LYS A 1 181 ? 1.037 -12.998 -18.920 1.00 69.81 181 LYS A CA 1
ATOM 1456 C C . LYS A 1 181 ? 0.294 -14.159 -18.259 1.00 69.81 181 LYS A C 1
ATOM 1458 O O . LYS A 1 181 ? -0.919 -14.061 -18.117 1.00 69.81 181 LYS A O 1
ATOM 1463 N N . GLN A 1 182 ? 0.987 -15.221 -17.831 1.00 77.00 182 GLN A N 1
ATOM 1464 C CA . GLN A 1 182 ? 0.415 -16.358 -17.079 1.00 77.00 182 GLN A CA 1
ATOM 1465 C C . GLN A 1 182 ? 0.002 -15.975 -15.642 1.00 77.00 182 GLN A C 1
ATOM 1467 O O . GLN A 1 182 ? 0.354 -16.632 -14.663 1.00 77.00 182 GLN A O 1
ATOM 1472 N N . LEU A 1 183 ? -0.686 -14.851 -15.482 1.00 65.06 183 LEU A N 1
ATOM 1473 C CA . LEU A 1 183 ? -1.231 -14.423 -14.208 1.00 65.06 183 LEU A CA 1
ATOM 1474 C C . LEU A 1 183 ? -2.615 -15.045 -14.021 1.00 65.06 183 LEU A C 1
ATOM 1476 O O . LEU A 1 183 ? -3.394 -15.072 -14.977 1.00 65.06 183 LEU A O 1
ATOM 1480 N N . PRO A 1 184 ? -2.961 -15.485 -12.799 1.00 70.56 184 PRO A N 1
ATOM 1481 C CA . PRO A 1 184 ? -4.353 -15.758 -12.483 1.00 70.56 184 PRO A CA 1
ATOM 1482 C C . PRO A 1 184 ? -5.188 -14.503 -12.774 1.00 70.56 184 PRO A C 1
ATOM 1484 O O . PRO A 1 184 ? -4.699 -13.368 -12.630 1.00 70.56 184 PRO A O 1
ATOM 1487 N N . ALA 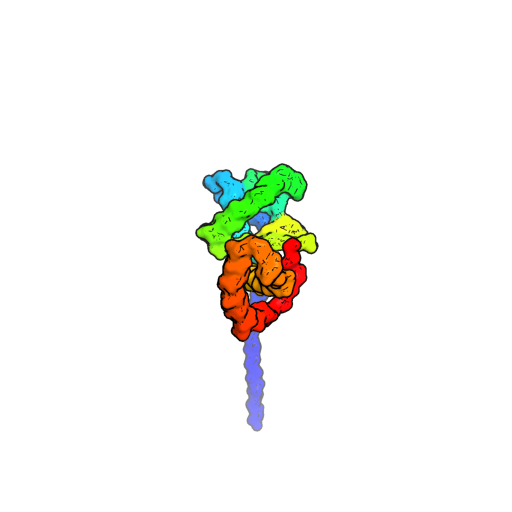A 1 185 ? -6.429 -14.724 -13.222 1.00 67.81 185 ALA A N 1
ATOM 1488 C CA . ALA A 1 185 ? -7.368 -13.655 -13.536 1.00 67.81 185 ALA A CA 1
ATOM 1489 C C . ALA A 1 185 ? -7.395 -12.628 -12.397 1.00 67.81 185 ALA A C 1
ATOM 1491 O O . ALA A 1 185 ? -7.310 -12.978 -11.218 1.00 67.81 185 ALA A O 1
ATOM 1492 N N . ARG A 1 186 ? -7.444 -11.344 -12.761 1.00 62.81 186 ARG A N 1
ATOM 1493 C CA . ARG A 1 186 ? -7.540 -10.257 -11.788 1.00 62.81 186 ARG A CA 1
ATOM 1494 C C . ARG A 1 186 ? -8.819 -10.476 -10.983 1.00 62.81 186 ARG A C 1
ATOM 1496 O O . ARG A 1 186 ? -9.888 -10.564 -11.583 1.00 62.81 186 ARG A O 1
ATOM 1503 N N . ALA A 1 187 ? -8.700 -10.606 -9.663 1.00 63.09 187 ALA A N 1
ATOM 1504 C CA . ALA A 1 187 ? -9.877 -10.550 -8.812 1.00 63.09 187 ALA A CA 1
ATOM 1505 C C . ALA A 1 187 ? -10.528 -9.175 -9.025 1.00 63.09 187 ALA A C 1
ATOM 1507 O O . ALA A 1 187 ? -9.818 -8.185 -9.226 1.00 63.09 187 ALA A O 1
ATOM 1508 N N . SER A 1 188 ? -11.859 -9.116 -9.012 1.00 55.25 188 SER A N 1
ATOM 1509 C CA . SER A 1 188 ? -12.632 -7.869 -9.137 1.00 55.25 188 SER A CA 1
ATOM 1510 C C . SER A 1 188 ? -12.176 -6.776 -8.162 1.00 55.25 188 SER A C 1
ATOM 1512 O O . SER A 1 188 ? -12.362 -5.595 -8.425 1.00 55.25 188 SER A O 1
ATOM 1514 N N . ASP A 1 189 ? -11.517 -7.174 -7.078 1.00 52.00 189 ASP A N 1
ATOM 1515 C CA . ASP A 1 189 ? -11.212 -6.342 -5.918 1.00 52.00 189 ASP A CA 1
ATOM 1516 C C . ASP A 1 189 ? -9.857 -5.608 -6.038 1.00 52.00 189 ASP A C 1
ATOM 1518 O O . ASP A 1 189 ? -9.432 -4.907 -5.125 1.00 52.00 189 ASP A O 1
ATOM 1522 N N . ASP A 1 190 ? -9.156 -5.743 -7.170 1.00 52.91 190 ASP A N 1
ATOM 1523 C CA . ASP A 1 190 ? -7.854 -5.104 -7.424 1.00 52.91 190 ASP A CA 1
ATOM 1524 C C . ASP A 1 190 ? -7.963 -3.698 -8.067 1.00 52.91 190 ASP A C 1
ATOM 1526 O O . ASP A 1 190 ? -6.987 -3.213 -8.655 1.00 52.91 190 ASP A O 1
ATOM 1530 N N . GLU A 1 191 ? -9.129 -3.046 -8.051 1.00 46.94 191 GLU A N 1
ATOM 1531 C CA . GLU A 1 191 ? -9.310 -1.698 -8.616 1.00 46.94 191 GLU A CA 1
ATOM 1532 C C . GLU A 1 191 ? -8.789 -0.598 -7.672 1.00 46.94 191 GLU A C 1
ATOM 1534 O O . GLU A 1 191 ? -9.371 -0.323 -6.624 1.00 46.94 191 GLU A O 1
ATOM 1539 N N . ASP A 1 192 ? -7.676 0.032 -8.077 1.00 50.22 192 ASP A N 1
ATOM 1540 C CA . ASP A 1 192 ? -7.127 1.268 -7.493 1.00 50.22 192 ASP A CA 1
ATOM 1541 C C . ASP A 1 192 ? -7.963 2.501 -7.863 1.00 50.22 192 ASP A C 1
ATOM 1543 O O . ASP A 1 192 ? -8.208 2.741 -9.067 1.00 50.22 192 ASP A O 1
#

pLDDT: mean 85.84, std 13.88, range [46.0, 97.94]

Radius of gyration: 25.75 Å; chains: 1; bounding box: 44×88×64 Å

Foldseek 3Di:
DDDDDDDDDDPDDDPDPDQDPDDLVPDDFDPVPPALLVQLLVSQLVCCVNVNPDFDALQSSLCRSVVNPDRDDCPDPSSVVVVVCVVVSQVCNCVPVVWGWDFWFPVDRTGIHTHNDPVSCCLAVVLVVLVVVLVVLVVLVVVLVPDPLVPDPDPVVSVVSVVCVVVSCVCPDDDNSVVSVPGDPDDPGNHD